Protein AF-A0AAI9UW43-F1 (afdb_monomer_lite)

Radius of gyration: 30.85 Å; chains: 1; bounding box: 87×45×82 Å

pLDDT: mean 78.44, std 14.26, range [33.34, 96.06]

Structure (mmCIF, N/CA/C/O backbone):
data_AF-A0AAI9UW43-F1
#
_entry.id   AF-A0AAI9UW43-F1
#
loop_
_atom_site.group_PDB
_atom_site.id
_atom_site.type_symbol
_atom_site.label_atom_id
_atom_site.label_alt_id
_atom_site.label_comp_id
_atom_site.label_asym_id
_atom_site.label_entity_id
_atom_site.label_seq_id
_atom_site.pdbx_PDB_ins_code
_atom_site.Cartn_x
_atom_site.Cartn_y
_atom_site.Cartn_z
_atom_site.occupancy
_atom_site.B_iso_or_equiv
_atom_site.auth_seq_id
_atom_site.auth_comp_id
_atom_site.auth_asym_id
_atom_site.auth_atom_id
_atom_site.pdbx_PDB_model_num
ATOM 1 N N . MET A 1 1 ? -8.440 -14.636 4.655 1.00 55.66 1 MET A N 1
ATOM 2 C CA . MET A 1 1 ? -8.224 -13.221 4.999 1.00 55.66 1 MET A CA 1
ATOM 3 C C . MET A 1 1 ? -6.778 -12.901 4.669 1.00 55.66 1 MET A C 1
ATOM 5 O O . MET A 1 1 ? -5.916 -13.705 5.009 1.00 55.66 1 MET A O 1
ATOM 9 N N . ASP A 1 2 ? -6.525 -11.827 3.925 1.00 70.50 2 ASP A N 1
ATOM 10 C CA . ASP A 1 2 ? -5.161 -11.326 3.742 1.00 70.50 2 ASP A CA 1
ATOM 11 C C . ASP A 1 2 ? -4.632 -10.781 5.090 1.00 70.50 2 ASP A C 1
ATOM 13 O O . ASP A 1 2 ? -5.426 -10.238 5.865 1.00 70.50 2 ASP A O 1
ATOM 17 N N . PRO A 1 3 ? -3.337 -10.924 5.425 1.00 77.69 3 PRO A N 1
ATOM 18 C CA . PRO A 1 3 ? -2.814 -10.497 6.725 1.00 77.69 3 PRO A CA 1
ATOM 19 C C . PRO A 1 3 ? -3.004 -9.003 7.009 1.00 77.69 3 PRO A C 1
ATOM 21 O O . PRO A 1 3 ? -3.203 -8.623 8.162 1.00 77.69 3 PRO A O 1
ATOM 24 N N . PHE A 1 4 ? -3.003 -8.147 5.981 1.00 82.81 4 PHE A N 1
ATOM 25 C CA . PHE A 1 4 ? -3.293 -6.724 6.150 1.00 82.81 4 PHE A CA 1
ATOM 26 C C . PHE A 1 4 ? -4.784 -6.474 6.406 1.00 82.81 4 PHE A C 1
ATOM 28 O O . PHE A 1 4 ? -5.122 -5.597 7.197 1.00 82.81 4 PHE A O 1
ATOM 35 N N . THR A 1 5 ? -5.686 -7.290 5.851 1.00 82.00 5 THR A N 1
ATOM 36 C CA . THR A 1 5 ? -7.115 -7.250 6.216 1.00 82.00 5 THR A CA 1
ATOM 37 C C . THR A 1 5 ? -7.326 -7.584 7.695 1.00 82.00 5 THR A C 1
ATOM 39 O O . THR A 1 5 ? -8.114 -6.917 8.358 1.00 82.00 5 THR A O 1
ATOM 42 N N . ALA A 1 6 ? -6.579 -8.547 8.250 1.00 82.69 6 ALA A N 1
ATOM 43 C CA . ALA A 1 6 ? -6.642 -8.856 9.682 1.00 82.69 6 ALA A CA 1
ATOM 44 C C . ALA A 1 6 ? -6.193 -7.666 10.551 1.00 82.69 6 ALA A C 1
ATOM 46 O O . ALA A 1 6 ? -6.807 -7.376 11.575 1.00 82.69 6 ALA A O 1
ATOM 47 N N . LEU A 1 7 ? -5.164 -6.924 10.127 1.0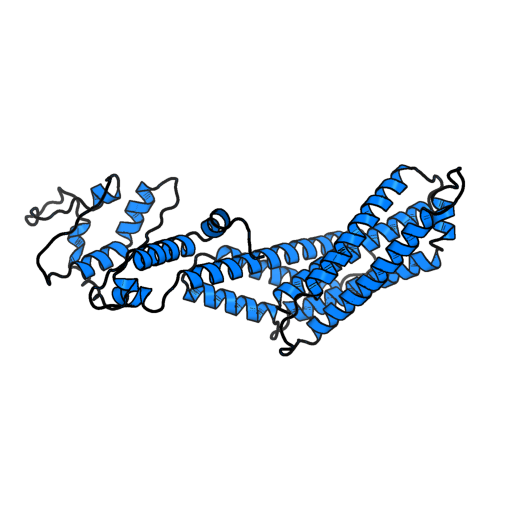0 86.38 7 LEU A N 1
ATOM 48 C CA . LEU A 1 7 ? -4.751 -5.690 10.805 1.00 86.38 7 LEU A CA 1
ATOM 49 C C . LEU A 1 7 ? -5.805 -4.577 10.696 1.00 86.38 7 LEU A C 1
ATOM 51 O O . LEU A 1 7 ? -5.991 -3.827 11.654 1.00 86.38 7 LEU A O 1
ATOM 55 N N . GLY A 1 8 ? -6.521 -4.499 9.571 1.00 87.19 8 GLY A N 1
ATOM 56 C CA . GLY A 1 8 ? -7.655 -3.587 9.390 1.00 87.19 8 GLY A CA 1
ATOM 57 C C . GLY A 1 8 ? -8.811 -3.919 10.331 1.00 87.19 8 GLY A C 1
ATOM 58 O O . GLY A 1 8 ? -9.318 -3.038 11.021 1.00 87.19 8 GLY A O 1
ATOM 59 N N . LEU A 1 9 ? -9.149 -5.206 10.457 1.00 86.88 9 LEU A N 1
ATOM 60 C CA . LEU A 1 9 ? -10.129 -5.683 11.433 1.00 86.88 9 LEU A CA 1
ATOM 61 C C . LEU A 1 9 ? -9.703 -5.346 12.869 1.00 86.88 9 LEU A C 1
ATOM 63 O O . LEU A 1 9 ? -10.518 -4.890 13.667 1.00 86.88 9 LEU A O 1
ATOM 67 N N . ALA A 1 10 ? -8.420 -5.519 13.203 1.00 88.38 10 ALA A N 1
ATOM 68 C CA . ALA A 1 10 ? -7.903 -5.130 14.511 1.00 88.38 10 ALA A CA 1
ATOM 69 C C . ALA A 1 10 ? -8.051 -3.621 14.765 1.00 88.38 10 ALA A C 1
ATOM 71 O O . ALA A 1 10 ? -8.436 -3.241 15.869 1.00 88.38 10 ALA A O 1
ATOM 72 N N . ALA A 1 11 ? -7.799 -2.767 13.765 1.00 88.81 11 ALA A N 1
ATOM 73 C CA . ALA A 1 11 ? -8.023 -1.325 13.878 1.00 88.81 11 ALA A CA 1
ATOM 74 C C . ALA A 1 11 ? -9.505 -1.003 14.151 1.00 88.81 11 ALA A C 1
ATOM 76 O O . ALA A 1 11 ? -9.799 -0.275 15.099 1.00 88.81 11 ALA A O 1
ATOM 77 N N . ALA A 1 12 ? -10.434 -1.624 13.419 1.00 87.25 12 ALA A N 1
ATOM 78 C CA . ALA A 1 12 ? -11.871 -1.447 13.639 1.00 87.25 12 ALA A CA 1
ATOM 79 C C . ALA A 1 12 ? -12.307 -1.884 15.054 1.00 87.25 12 ALA A C 1
ATOM 81 O O . ALA A 1 12 ? -13.045 -1.170 15.737 1.00 87.25 12 ALA A O 1
ATOM 82 N N . ILE A 1 13 ? -11.787 -3.017 15.550 1.00 87.75 13 ILE A N 1
ATOM 83 C CA . ILE A 1 13 ? -12.026 -3.474 16.929 1.00 87.75 13 ILE A CA 1
ATOM 84 C C . ILE A 1 13 ? -11.469 -2.469 17.944 1.00 87.75 13 ILE A C 1
ATOM 86 O O . ILE A 1 13 ? -12.147 -2.171 18.929 1.00 87.75 13 ILE A O 1
ATOM 90 N N . ILE A 1 14 ? -10.256 -1.938 17.727 1.00 86.75 14 ILE A N 1
ATOM 91 C CA . ILE A 1 14 ? -9.676 -0.919 18.612 1.00 86.75 14 ILE A CA 1
ATOM 92 C C . ILE A 1 14 ? -10.620 0.275 18.718 1.00 86.75 14 ILE A C 1
ATOM 94 O O . ILE A 1 14 ? -10.965 0.685 19.828 1.00 86.75 14 ILE A O 1
ATOM 98 N N . GLN A 1 15 ? -11.044 0.798 17.572 1.00 86.00 15 GLN A N 1
ATOM 99 C CA . GLN A 1 15 ? -11.920 1.953 17.507 1.00 86.00 15 GLN A CA 1
ATOM 100 C C . GLN A 1 15 ? -13.223 1.672 18.266 1.00 86.00 15 GLN A C 1
ATOM 102 O O . GLN A 1 15 ? -13.592 2.436 19.157 1.00 86.00 15 GLN A O 1
ATOM 107 N N . PHE A 1 16 ? -13.861 0.521 18.030 1.00 86.88 16 PHE A N 1
ATOM 108 C CA . PHE A 1 16 ? -15.042 0.104 18.789 1.00 86.88 16 PHE A CA 1
ATOM 109 C C . PHE A 1 16 ? -14.806 0.082 20.306 1.00 86.88 16 PHE A C 1
ATOM 111 O O . PHE A 1 16 ? -15.628 0.609 21.057 1.00 86.88 16 PHE A O 1
ATOM 118 N N . VAL A 1 17 ? -13.699 -0.501 20.775 1.00 85.75 17 VAL A N 1
ATOM 119 C CA . VAL A 1 17 ? -13.399 -0.587 22.213 1.00 85.75 17 VAL A CA 1
ATOM 120 C C . VAL A 1 17 ? -13.186 0.802 22.824 1.00 85.75 17 VAL A C 1
ATOM 122 O O . VAL A 1 17 ? -13.693 1.053 23.917 1.00 85.75 17 VAL A O 1
ATOM 125 N N . GLU A 1 18 ? -12.501 1.721 22.134 1.00 81.38 18 GLU A N 1
ATOM 126 C CA . GLU A 1 18 ? -12.310 3.106 22.599 1.00 81.38 18 GLU A CA 1
ATOM 127 C C . GLU A 1 18 ? -13.642 3.864 22.698 1.00 81.38 18 GLU A C 1
ATOM 129 O O . GLU A 1 18 ? -13.957 4.443 23.744 1.00 81.38 18 GLU A O 1
ATOM 134 N N . PHE A 1 19 ? -14.465 3.813 21.646 1.00 80.00 19 PHE A N 1
ATOM 135 C CA . PHE A 1 19 ? -15.775 4.470 21.630 1.00 80.00 19 PHE A CA 1
ATOM 136 C C . PHE A 1 19 ? -16.742 3.854 22.646 1.00 80.00 19 PHE A C 1
ATOM 138 O O . PHE A 1 19 ? -17.417 4.582 23.377 1.00 80.00 19 PHE A O 1
ATOM 145 N N . GLY A 1 20 ? -16.776 2.524 22.748 1.00 82.00 20 GLY A N 1
ATOM 146 C CA . GLY A 1 20 ? -17.574 1.806 23.737 1.00 82.00 20 GLY A CA 1
ATOM 147 C C . GLY A 1 20 ? -17.167 2.162 25.167 1.00 82.00 20 GLY A C 1
ATOM 148 O O . GLY A 1 20 ? -18.029 2.431 26.003 1.00 82.00 20 GLY A O 1
ATOM 149 N N . ALA A 1 21 ? -15.863 2.241 25.451 1.00 82.19 21 ALA A N 1
ATOM 150 C CA . ALA A 1 21 ? -15.367 2.614 26.774 1.00 82.19 21 ALA A CA 1
ATOM 151 C C . ALA A 1 21 ? -15.736 4.061 27.125 1.00 82.19 21 ALA A C 1
ATOM 153 O O . ALA A 1 21 ? -16.206 4.319 28.234 1.00 82.19 21 ALA A O 1
ATOM 154 N N . LYS A 1 22 ? -15.605 4.986 26.164 1.00 80.50 22 LYS A N 1
ATOM 155 C CA . LYS A 1 22 ? -16.027 6.387 26.311 1.00 80.50 22 LYS A CA 1
ATOM 156 C C . LYS A 1 22 ? -17.533 6.517 26.545 1.00 80.50 22 LYS A C 1
ATOM 158 O O . LYS A 1 22 ? -17.968 7.335 27.356 1.00 80.50 22 LYS A O 1
ATOM 163 N N . LEU A 1 23 ? -18.345 5.706 25.866 1.00 79.31 23 LEU A N 1
ATOM 164 C CA . LEU A 1 23 ? -19.790 5.676 26.077 1.00 79.31 23 LEU A CA 1
ATOM 165 C C . LEU A 1 23 ? -20.136 5.232 27.503 1.00 79.31 23 LEU A C 1
ATOM 167 O O . LEU A 1 23 ? -20.953 5.862 28.183 1.00 79.31 23 LEU A O 1
ATOM 171 N N . VAL A 1 24 ? -19.500 4.146 27.950 1.00 79.69 24 VAL A N 1
ATOM 172 C CA . VAL A 1 24 ? -19.705 3.568 29.280 1.00 79.69 24 VAL A CA 1
ATOM 173 C C . VAL A 1 24 ? -19.256 4.529 30.377 1.00 79.69 24 VAL A C 1
ATOM 175 O O . VAL A 1 24 ? -20.005 4.740 31.335 1.00 79.69 24 VAL A O 1
ATOM 178 N N . SER A 1 25 ? -18.106 5.189 30.213 1.00 78.69 25 SER A N 1
ATOM 179 C CA . SER A 1 25 ? -17.623 6.195 31.164 1.00 78.69 25 SER A CA 1
ATOM 180 C C . SER A 1 25 ? -18.549 7.411 31.228 1.00 78.69 25 SER A C 1
ATOM 182 O O . SER A 1 25 ? -18.937 7.819 32.319 1.00 78.69 25 SER A O 1
ATOM 184 N N . THR A 1 26 ? -18.994 7.924 30.076 1.00 74.56 26 THR A N 1
ATOM 185 C CA . THR A 1 26 ? -19.923 9.066 29.999 1.00 74.56 26 THR A CA 1
ATOM 186 C C . THR A 1 26 ? -21.245 8.732 30.692 1.00 74.56 26 THR A C 1
ATOM 188 O O . THR A 1 26 ? -21.751 9.498 31.510 1.00 74.56 26 THR A O 1
ATOM 191 N N . SER A 1 27 ? -21.781 7.535 30.454 1.00 73.50 27 SER A N 1
ATOM 192 C CA . SER A 1 27 ? -23.010 7.074 31.108 1.00 73.50 27 SER A CA 1
ATOM 193 C C . SER A 1 27 ? -22.842 6.897 32.621 1.00 73.50 27 SER A C 1
ATOM 195 O O . SER A 1 27 ? -23.757 7.208 33.389 1.00 73.50 27 SER A O 1
ATOM 197 N N . ARG A 1 28 ? -21.663 6.456 33.078 1.00 75.12 28 ARG A N 1
ATOM 198 C CA . ARG A 1 28 ? -21.323 6.369 34.504 1.00 75.12 28 ARG A CA 1
ATOM 199 C C . ARG A 1 28 ? -21.226 7.751 35.156 1.00 75.12 28 ARG A C 1
ATOM 201 O O . ARG A 1 28 ? -21.739 7.931 36.260 1.00 75.12 28 ARG A O 1
ATOM 208 N N . GLU A 1 29 ? -20.619 8.725 34.488 1.00 73.25 29 GLU A N 1
ATOM 209 C CA . GLU A 1 29 ? -20.543 10.110 34.966 1.00 73.25 29 GLU A CA 1
ATOM 210 C C . GLU A 1 29 ? -21.937 10.720 35.127 1.00 73.25 29 GLU A C 1
ATOM 212 O O . GLU A 1 29 ? -22.248 11.271 36.184 1.00 73.25 29 GLU A O 1
ATOM 217 N N . ILE A 1 30 ? -22.823 10.525 34.148 1.00 70.50 30 ILE A N 1
ATOM 218 C CA . ILE A 1 30 ? -24.211 11.003 34.214 1.00 70.50 30 ILE A CA 1
ATOM 219 C C . ILE A 1 30 ? -24.997 10.298 35.335 1.00 70.50 30 ILE A C 1
ATOM 221 O O . ILE A 1 30 ? -25.817 10.912 36.024 1.00 70.50 30 ILE A O 1
ATOM 225 N N . TYR A 1 31 ? -24.734 9.009 35.574 1.00 65.12 31 TYR A N 1
ATOM 226 C CA . TYR A 1 31 ? -25.338 8.263 36.681 1.00 65.12 31 TYR A CA 1
ATOM 227 C C . TYR A 1 31 ? -24.964 8.846 38.059 1.00 65.12 31 TYR A C 1
ATOM 229 O O . TYR A 1 31 ? -25.788 8.837 38.987 1.00 65.12 31 TYR A O 1
ATOM 237 N N . VAL A 1 32 ? -23.729 9.341 38.206 1.00 67.81 32 VAL A N 1
ATOM 238 C CA . VAL A 1 32 ? -23.191 9.902 39.457 1.00 67.81 32 VAL A CA 1
ATOM 239 C C . VAL A 1 32 ? -23.534 11.393 39.612 1.00 67.81 32 VAL A C 1
ATOM 241 O O . VAL A 1 32 ? -23.921 11.805 40.708 1.00 67.81 32 VAL A O 1
ATOM 244 N N . SER A 1 33 ? -23.479 12.179 38.534 1.00 63.34 33 SER A N 1
ATOM 245 C CA . SER A 1 33 ? -23.694 13.635 38.521 1.00 63.34 33 SER A CA 1
ATOM 246 C C . SER A 1 33 ? -25.091 14.048 39.003 1.00 63.34 33 SER A C 1
ATOM 248 O O . SER A 1 33 ? -26.078 13.337 38.807 1.00 63.34 33 SER A O 1
ATOM 250 N N . SER A 1 34 ? -25.201 15.186 39.693 1.00 51.91 34 SER A N 1
ATOM 251 C CA . SER A 1 34 ? -26.450 15.707 40.273 1.00 51.91 34 SER A CA 1
ATOM 252 C C . SER A 1 34 ? -27.359 16.429 39.271 1.00 51.91 34 SER A C 1
ATOM 254 O O . SER A 1 34 ? -28.566 16.453 39.493 1.00 51.91 34 SER A O 1
ATOM 256 N N . ASP A 1 35 ? -26.811 16.942 38.168 1.00 55.53 35 ASP A N 1
ATOM 257 C CA . ASP A 1 35 ? -27.543 17.677 37.130 1.00 55.53 35 ASP A CA 1
ATOM 258 C C . ASP A 1 35 ? -27.613 16.836 35.850 1.00 55.53 35 ASP A C 1
ATOM 260 O O . ASP A 1 35 ? -26.585 16.545 35.252 1.00 55.53 35 ASP A O 1
ATOM 264 N N . GLY A 1 36 ? -28.816 16.463 35.403 1.00 54.50 36 GLY A N 1
ATOM 265 C CA . GLY A 1 36 ? -29.004 15.898 34.064 1.00 54.50 36 GLY A CA 1
ATOM 266 C C . GLY A 1 36 ? -29.036 17.027 33.040 1.00 54.50 36 GLY A C 1
ATOM 267 O O . GLY A 1 36 ? -30.051 17.722 32.952 1.00 54.50 36 GLY A O 1
ATOM 268 N N . ARG A 1 37 ? -27.943 17.251 32.297 1.00 53.47 37 ARG A N 1
ATOM 269 C CA . ARG A 1 37 ? -27.850 18.363 31.337 1.00 53.47 37 ARG A CA 1
ATOM 270 C C . ARG A 1 37 ? -28.033 17.886 29.900 1.00 53.47 37 ARG A C 1
ATOM 272 O O . ARG A 1 37 ? -27.560 16.842 29.478 1.00 53.47 37 ARG A O 1
ATOM 279 N N . THR A 1 38 ? -28.680 18.728 29.102 1.00 51.06 38 THR A N 1
ATOM 280 C CA . THR A 1 38 ? -28.998 18.519 27.679 1.00 51.06 38 THR A CA 1
ATOM 281 C C . THR A 1 38 ? -27.784 18.358 26.754 1.00 51.06 38 THR A C 1
ATOM 283 O O . THR A 1 38 ? -27.934 17.786 25.680 1.00 51.06 38 THR A O 1
ATOM 286 N N . LYS A 1 39 ? -26.580 18.805 27.146 1.00 55.56 39 LYS A N 1
ATOM 287 C CA . LYS A 1 39 ? -25.349 18.610 26.348 1.00 55.56 39 LYS A CA 1
ATOM 288 C C . LYS A 1 39 ? -24.891 17.148 26.303 1.00 55.56 39 LYS A C 1
ATOM 290 O O . LYS A 1 39 ? -24.351 16.720 25.291 1.00 55.56 39 LYS A O 1
ATOM 295 N N . GLU A 1 40 ? -25.157 16.389 27.363 1.00 57.97 40 GLU A N 1
ATOM 296 C CA . GLU A 1 40 ? -24.783 14.973 27.481 1.00 57.97 40 GLU A CA 1
ATOM 297 C C . GLU A 1 40 ? -25.627 14.077 26.553 1.00 57.97 40 GLU A C 1
ATOM 299 O O . GLU A 1 40 ? -25.159 13.042 26.084 1.00 57.97 40 GLU A O 1
ATOM 304 N N . HIS A 1 41 ? -26.852 14.502 26.219 1.00 59.72 41 HIS A N 1
ATOM 305 C CA . HIS A 1 41 ? -27.701 13.816 25.238 1.00 59.72 41 HIS A CA 1
ATOM 306 C C . HIS A 1 41 ? -27.114 13.866 23.820 1.00 59.72 41 HIS A C 1
ATOM 308 O O . HIS A 1 41 ? -27.069 12.837 23.155 1.00 59.72 41 HIS A O 1
ATOM 314 N N . HIS A 1 42 ? -26.615 15.027 23.381 1.00 59.91 42 HIS A N 1
ATOM 315 C CA . HIS A 1 42 ? -26.025 15.178 22.044 1.00 59.91 42 HIS A CA 1
ATOM 316 C C . HIS A 1 42 ? -24.772 14.311 21.879 1.00 59.91 42 HIS A C 1
ATOM 318 O O . HIS A 1 42 ? -24.591 13.660 20.857 1.00 59.91 42 HIS A O 1
ATOM 324 N N . THR A 1 43 ? -23.938 14.240 22.920 1.00 64.44 43 THR A N 1
ATOM 325 C CA . THR A 1 43 ? -22.745 13.386 22.910 1.00 64.44 43 THR A CA 1
ATOM 326 C C . THR A 1 43 ? -23.088 11.895 22.875 1.00 64.44 43 THR A C 1
ATOM 328 O O . THR A 1 43 ? -22.363 11.122 22.260 1.00 64.44 43 THR A O 1
ATOM 331 N N . LEU A 1 44 ? -24.191 11.468 23.505 1.00 65.62 44 LEU A N 1
ATOM 332 C CA . LEU A 1 44 ? -24.653 10.075 23.433 1.00 65.62 44 LEU A CA 1
ATOM 333 C C . LEU A 1 44 ? -25.215 9.728 22.045 1.00 65.62 44 LEU A C 1
ATOM 335 O O . LEU A 1 44 ? -24.988 8.614 21.572 1.00 65.62 44 LEU A O 1
ATOM 339 N N . ASP A 1 45 ? -25.896 10.670 21.384 1.00 65.56 45 ASP A N 1
ATOM 340 C CA . ASP A 1 45 ? -26.386 10.511 20.007 1.00 65.56 45 ASP A CA 1
ATOM 341 C C . ASP A 1 45 ? -25.239 10.365 18.999 1.00 65.56 45 ASP A C 1
ATOM 343 O O . ASP A 1 45 ? -25.258 9.441 18.183 1.00 65.56 45 ASP A O 1
ATOM 347 N N . GLU A 1 46 ? -24.220 11.226 19.090 1.00 71.06 46 GLU A N 1
ATOM 348 C CA . GLU A 1 46 ? -23.011 11.150 18.258 1.00 71.06 46 GLU A CA 1
ATOM 349 C C . GLU A 1 46 ? -22.322 9.788 18.419 1.00 71.06 46 GLU A C 1
ATOM 351 O O . GLU A 1 46 ? -22.171 9.050 17.445 1.00 71.06 46 GLU A O 1
ATOM 356 N N . ILE A 1 47 ? -22.028 9.384 19.663 1.00 68.25 47 ILE A N 1
ATOM 357 C CA . ILE A 1 47 ? -21.360 8.103 19.940 1.00 68.25 47 ILE A CA 1
ATOM 358 C C . ILE A 1 47 ? -22.232 6.910 19.501 1.00 68.25 47 ILE A C 1
ATOM 360 O O . ILE A 1 47 ? -21.711 5.891 19.048 1.00 68.25 47 ILE A O 1
ATOM 364 N N . SER A 1 48 ? -23.564 7.010 19.599 1.00 67.75 48 SER A N 1
ATOM 365 C CA . SER A 1 48 ? -24.470 5.962 19.114 1.00 67.75 48 SER A CA 1
ATOM 366 C C . SER A 1 48 ? -24.447 5.807 17.597 1.00 67.75 48 SER A C 1
ATOM 368 O O . SER A 1 48 ? -24.683 4.694 17.114 1.00 67.75 48 SER A O 1
ATOM 370 N N . SER A 1 49 ? -24.285 6.906 16.860 1.00 74.75 49 SER A N 1
ATOM 371 C CA . SER A 1 49 ? -24.180 6.880 15.404 1.00 74.75 49 SER A CA 1
ATOM 372 C C . SER A 1 49 ? -22.842 6.279 14.991 1.00 74.75 49 SER A C 1
ATOM 374 O O . SER A 1 49 ? -22.821 5.368 14.165 1.00 74.75 49 SER A O 1
ATOM 376 N N . ASP A 1 50 ? -21.756 6.698 15.643 1.00 76.00 50 ASP A N 1
ATOM 377 C CA . ASP A 1 50 ? -20.410 6.161 15.426 1.00 76.00 50 ASP A CA 1
ATOM 378 C C . ASP A 1 50 ? -20.369 4.646 15.676 1.00 76.00 50 ASP A C 1
ATOM 380 O O . ASP A 1 50 ? -19.848 3.887 14.867 1.00 76.00 50 ASP A O 1
ATOM 384 N N . LEU A 1 51 ? -21.027 4.165 16.736 1.00 71.44 51 LEU A N 1
ATOM 385 C CA . LEU A 1 51 ? -21.143 2.732 17.030 1.00 71.44 51 LEU A CA 1
ATOM 386 C C . LEU A 1 51 ? -21.865 1.911 15.953 1.00 71.44 51 LEU A C 1
ATOM 388 O O . LEU A 1 51 ? -21.676 0.697 15.923 1.00 71.44 51 LEU A O 1
ATOM 392 N N . ARG A 1 52 ? -22.726 2.508 15.117 1.00 74.44 52 ARG A N 1
ATOM 393 C CA . ARG A 1 52 ? -23.326 1.792 13.974 1.00 74.44 52 ARG A CA 1
ATOM 394 C C . ARG A 1 52 ? -22.334 1.674 12.834 1.00 74.44 52 ARG A C 1
ATOM 396 O O . ARG A 1 52 ? -22.117 0.566 12.367 1.00 74.44 52 ARG A O 1
ATOM 403 N N . PHE A 1 53 ? -21.686 2.781 12.479 1.00 78.44 53 PHE A N 1
ATOM 404 C CA . PHE A 1 53 ? -20.656 2.781 11.443 1.00 78.44 53 PHE A CA 1
ATOM 405 C C . PHE A 1 53 ? -19.520 1.806 11.769 1.00 78.44 53 PHE A C 1
ATOM 407 O O . PHE A 1 53 ? -19.065 1.092 10.891 1.00 78.44 53 PHE A O 1
ATOM 414 N N . LEU A 1 54 ? -19.127 1.687 13.041 1.00 74.38 54 LEU A N 1
ATOM 415 C CA . LEU A 1 54 ? -18.089 0.739 13.460 1.00 74.38 54 LEU A CA 1
ATOM 416 C C . LEU A 1 54 ? -18.515 -0.726 13.375 1.00 74.38 54 LEU A C 1
ATOM 418 O O . LEU A 1 54 ? -17.671 -1.591 13.167 1.00 74.38 54 LEU A O 1
ATOM 422 N N . VAL A 1 55 ? -19.804 -1.020 13.554 1.00 73.38 55 VAL A N 1
ATOM 423 C CA . VAL A 1 55 ? -20.328 -2.372 13.321 1.00 73.38 55 VAL A CA 1
ATOM 424 C C . VAL A 1 55 ? -20.285 -2.691 11.834 1.00 73.38 55 VAL A C 1
ATOM 426 O O . VAL A 1 55 ? -19.799 -3.758 11.477 1.00 73.38 55 VAL A O 1
ATOM 429 N N . ASP A 1 56 ? -20.703 -1.746 10.992 1.00 77.50 56 ASP A N 1
ATOM 430 C CA . ASP A 1 56 ? -20.644 -1.902 9.540 1.00 77.50 56 ASP A CA 1
ATOM 431 C C . ASP A 1 56 ? -19.186 -2.051 9.059 1.00 77.50 56 ASP A C 1
ATOM 433 O O . ASP A 1 56 ? -18.902 -2.898 8.220 1.00 77.50 56 ASP A O 1
ATOM 437 N N . ASP A 1 57 ? -18.234 -1.303 9.627 1.00 73.25 57 ASP A N 1
ATOM 438 C CA . ASP A 1 57 ? -16.800 -1.437 9.328 1.00 73.25 57 ASP A CA 1
ATOM 439 C C . ASP A 1 57 ? -16.233 -2.795 9.768 1.00 73.25 57 ASP A C 1
ATOM 441 O O . ASP A 1 57 ? -15.439 -3.397 9.042 1.00 73.25 57 ASP A O 1
ATOM 445 N N . ILE A 1 58 ? -16.646 -3.304 10.936 1.00 72.56 58 ILE A N 1
ATOM 446 C CA . ILE A 1 58 ? -16.277 -4.648 11.402 1.00 72.56 58 ILE A CA 1
ATOM 447 C C . ILE A 1 58 ? -16.845 -5.717 10.459 1.00 72.56 58 ILE A C 1
ATOM 449 O O . ILE A 1 58 ? -16.117 -6.645 10.104 1.00 72.56 58 ILE A O 1
ATOM 453 N N . ASP A 1 59 ? -18.105 -5.583 10.040 1.00 73.69 59 ASP A N 1
ATOM 454 C CA . ASP A 1 59 ? -18.772 -6.525 9.138 1.00 73.69 59 ASP A CA 1
ATOM 455 C C . ASP A 1 59 ? -18.123 -6.491 7.740 1.00 73.69 59 ASP A C 1
ATOM 457 O O . ASP A 1 59 ? -17.717 -7.530 7.223 1.00 73.69 59 ASP A O 1
ATOM 461 N N . ASN A 1 60 ? -17.864 -5.304 7.184 1.00 73.50 60 ASN A N 1
ATOM 462 C CA . ASN A 1 60 ? -17.155 -5.138 5.910 1.00 73.50 60 ASN A CA 1
ATOM 463 C C . ASN A 1 60 ? -15.730 -5.719 5.951 1.00 73.50 60 ASN A C 1
ATOM 465 O O . ASN A 1 60 ? -15.273 -6.334 4.986 1.00 73.50 60 ASN A O 1
ATOM 469 N N . ALA A 1 61 ? -15.009 -5.543 7.063 1.00 66.12 61 ALA A N 1
ATOM 470 C CA . ALA A 1 61 ? -13.678 -6.121 7.245 1.00 66.12 61 ALA A CA 1
ATOM 471 C C . ALA A 1 61 ? -13.717 -7.651 7.435 1.00 66.12 61 ALA A C 1
ATOM 473 O O . ALA A 1 61 ? -12.746 -8.338 7.103 1.00 66.12 61 ALA A O 1
ATOM 474 N N . ALA A 1 62 ? -14.822 -8.188 7.959 1.00 63.72 62 ALA A N 1
ATOM 475 C CA . ALA A 1 62 ? -15.041 -9.616 8.168 1.00 63.72 62 ALA A CA 1
ATOM 476 C C . ALA A 1 62 ? -15.512 -10.353 6.898 1.00 63.72 62 ALA A C 1
ATOM 478 O O . ALA A 1 62 ? -15.112 -11.504 6.707 1.00 63.72 62 ALA A O 1
ATOM 479 N N . ASP A 1 63 ? -16.287 -9.690 6.033 1.00 63.19 63 ASP A N 1
ATOM 480 C CA . ASP A 1 63 ? -16.916 -10.244 4.820 1.00 63.19 63 ASP A CA 1
ATOM 481 C C . ASP A 1 63 ? -15.980 -10.339 3.600 1.00 63.19 63 ASP A C 1
ATOM 483 O O . ASP A 1 63 ? -16.340 -10.936 2.583 1.00 63.19 63 ASP A O 1
ATOM 487 N N . LEU A 1 64 ? -14.750 -9.813 3.683 1.00 55.22 64 LEU A N 1
ATOM 488 C CA . LEU A 1 64 ? -13.695 -10.008 2.677 1.00 55.22 64 LEU A CA 1
ATOM 489 C C . LEU A 1 64 ? -13.172 -11.463 2.708 1.00 55.22 64 LEU A C 1
ATOM 491 O O . LEU A 1 64 ? -12.037 -11.764 3.100 1.00 55.22 64 LEU A O 1
ATOM 495 N N . GLU A 1 65 ? -14.034 -12.398 2.307 1.00 48.72 65 GLU A N 1
ATOM 496 C CA . GLU A 1 65 ? -13.750 -13.820 2.183 1.00 48.72 65 GLU A CA 1
ATOM 497 C C . GLU A 1 65 ? -12.919 -14.123 0.928 1.00 48.72 65 GLU A C 1
ATOM 499 O O . GLU A 1 65 ? -13.337 -13.951 -0.214 1.00 48.72 65 GLU A O 1
ATOM 504 N N . GLY A 1 66 ? -11.728 -14.673 1.158 1.00 43.91 66 GLY A N 1
ATOM 505 C CA . GLY A 1 66 ? -11.034 -15.554 0.223 1.00 43.91 66 GLY A CA 1
ATOM 506 C C . GLY A 1 66 ? -10.872 -16.922 0.884 1.00 43.91 66 GLY A C 1
ATOM 507 O O . GLY A 1 66 ? -10.728 -16.978 2.110 1.00 43.91 66 GLY A O 1
ATOM 508 N N . GLU A 1 67 ? -10.916 -17.990 0.076 1.00 37.53 67 GLU A N 1
ATOM 509 C CA . GLU A 1 67 ? -10.919 -19.411 0.471 1.00 37.53 67 GLU A CA 1
ATOM 510 C C . GLU A 1 67 ? -10.098 -19.770 1.729 1.00 37.53 67 GLU A C 1
ATOM 512 O O . GLU A 1 67 ? -9.058 -19.154 1.990 1.00 37.53 67 GLU A O 1
ATOM 517 N N . PRO A 1 68 ? -10.496 -20.827 2.474 1.00 41.06 68 PRO A N 1
ATOM 518 C CA . PRO A 1 68 ? -9.857 -21.262 3.714 1.00 41.06 68 PRO A CA 1
ATOM 519 C C . PRO A 1 68 ? -8.460 -21.853 3.459 1.00 41.06 68 PRO A C 1
ATOM 521 O O . PRO A 1 68 ? -8.224 -23.054 3.556 1.00 41.06 68 PRO A O 1
ATOM 524 N N . ARG A 1 69 ? -7.487 -20.999 3.149 1.00 45.03 69 ARG A N 1
ATOM 525 C CA . ARG A 1 69 ? -6.065 -21.327 3.222 1.00 45.03 69 ARG A CA 1
ATOM 526 C C . ARG A 1 69 ? -5.619 -21.149 4.666 1.00 45.03 69 ARG A C 1
ATOM 528 O O . ARG A 1 69 ? -5.805 -20.064 5.203 1.00 45.03 69 ARG A O 1
ATOM 535 N N . GLN A 1 70 ? -5.076 -22.223 5.255 1.00 49.19 70 GLN A N 1
ATOM 536 C CA . GLN A 1 70 ? -4.334 -22.300 6.530 1.00 49.19 70 GLN A CA 1
ATOM 537 C C . GLN A 1 70 ? -4.395 -21.010 7.368 1.00 49.19 70 GLN A C 1
ATOM 539 O O . GLN A 1 70 ? -3.431 -20.245 7.401 1.00 49.19 70 GLN A O 1
ATOM 544 N N . ARG A 1 71 ? -5.547 -20.747 8.004 1.00 55.03 71 ARG A N 1
ATOM 545 C CA . ARG A 1 71 ? -5.672 -19.616 8.929 1.00 55.03 71 ARG A CA 1
ATOM 546 C C . ARG A 1 71 ? -4.767 -19.889 10.126 1.00 55.03 71 ARG A C 1
ATOM 548 O O . ARG A 1 71 ? -4.783 -20.993 10.665 1.00 55.03 71 ARG A O 1
ATOM 555 N N . ILE A 1 72 ? -3.988 -18.891 10.524 1.00 63.59 72 ILE A N 1
ATOM 556 C CA . ILE A 1 72 ? -3.251 -18.928 11.789 1.00 63.59 72 ILE A CA 1
ATOM 557 C C . ILE A 1 72 ? -4.284 -18.811 12.916 1.00 63.59 72 ILE A C 1
ATOM 559 O O . ILE A 1 72 ? -5.223 -18.020 12.807 1.00 63.59 72 ILE A O 1
ATOM 563 N N . ASP A 1 73 ? -4.116 -19.564 14.005 1.00 71.44 73 ASP A N 1
ATOM 564 C CA . ASP A 1 73 ? -5.062 -19.582 15.134 1.00 71.44 73 ASP A CA 1
ATOM 565 C C . ASP A 1 73 ? -5.387 -18.173 15.671 1.00 71.44 73 ASP A C 1
ATOM 567 O O . ASP A 1 73 ? -6.526 -17.893 16.048 1.00 71.44 73 ASP A O 1
ATOM 571 N N . ALA A 1 74 ? -4.414 -17.256 15.628 1.00 72.00 74 ALA A N 1
ATOM 572 C CA . ALA A 1 74 ? -4.568 -15.863 16.045 1.00 72.00 74 ALA A CA 1
ATOM 573 C C . ALA A 1 74 ? -5.511 -15.036 15.145 1.00 72.00 74 ALA A C 1
ATOM 575 O O . ALA A 1 74 ? -6.280 -14.225 15.654 1.00 72.00 74 ALA A O 1
ATOM 576 N N . GLU A 1 75 ? -5.513 -15.253 13.823 1.00 76.50 75 GLU A N 1
ATOM 577 C CA . GLU A 1 75 ? -6.428 -14.556 12.898 1.00 76.50 75 GLU A CA 1
ATOM 578 C C . GLU A 1 75 ? -7.878 -15.015 13.116 1.00 76.50 75 GLU A C 1
ATOM 580 O O . GLU A 1 75 ? -8.813 -14.214 13.100 1.00 76.50 75 GLU A O 1
ATOM 585 N N . VAL A 1 76 ? -8.072 -16.312 13.385 1.00 79.38 76 VAL A N 1
ATOM 586 C CA . VAL A 1 76 ? -9.387 -16.870 13.743 1.00 79.38 76 VAL A CA 1
ATOM 587 C C . VAL A 1 76 ? -9.872 -16.303 15.074 1.00 79.38 76 VAL A C 1
ATOM 589 O O . VAL A 1 76 ? -11.053 -15.990 15.221 1.00 79.38 76 VAL A O 1
ATOM 592 N N . ALA A 1 77 ? -8.978 -16.180 16.052 1.00 82.88 77 ALA A N 1
ATOM 593 C CA . ALA A 1 77 ? -9.316 -15.630 17.355 1.00 82.88 77 ALA A CA 1
ATOM 594 C C . ALA A 1 77 ? -9.677 -14.136 17.275 1.00 82.88 77 ALA A C 1
ATOM 596 O O . ALA A 1 77 ? -10.642 -13.715 17.910 1.00 82.88 77 ALA A O 1
ATOM 597 N N . LEU A 1 78 ? -8.995 -13.364 16.422 1.00 84.81 78 LEU A N 1
ATOM 598 C CA . LEU A 1 78 ? -9.342 -11.969 16.146 1.00 84.81 78 LEU A CA 1
ATOM 599 C C . LEU A 1 78 ? -10.744 -11.831 15.535 1.00 84.81 78 LEU A C 1
ATOM 601 O O . LEU A 1 78 ? -11.512 -10.963 15.939 1.00 84.81 78 LEU A O 1
ATOM 605 N N . TRP A 1 79 ? -11.110 -12.723 14.614 1.00 83.69 79 TRP A N 1
ATOM 606 C CA . TRP A 1 79 ? -12.455 -12.744 14.036 1.00 83.69 79 TRP A CA 1
ATOM 607 C C . TRP A 1 79 ? -13.531 -13.067 15.083 1.00 83.69 79 TRP A C 1
ATOM 609 O O . TRP A 1 79 ? -14.557 -12.397 15.159 1.00 83.69 79 TRP A O 1
ATOM 619 N N . LYS A 1 80 ? -13.275 -14.039 15.967 1.00 86.62 80 LYS A N 1
ATOM 620 C CA . LYS A 1 80 ? -14.179 -14.327 17.094 1.00 86.62 80 LYS A CA 1
ATOM 621 C C . LYS A 1 80 ? -14.323 -13.125 18.026 1.00 86.62 80 LYS A C 1
ATOM 623 O O . LYS A 1 80 ? -15.413 -12.873 18.535 1.00 86.62 80 LYS A O 1
ATOM 628 N N . LEU A 1 81 ? -13.242 -12.381 18.258 1.00 87.88 81 LEU A N 1
ATOM 629 C CA . LEU A 1 81 ? -13.292 -11.150 19.038 1.00 87.88 81 LEU A CA 1
ATOM 630 C C . LEU A 1 81 ? -14.141 -10.077 18.341 1.00 87.88 81 LEU A C 1
ATOM 632 O O . LEU A 1 81 ? -14.960 -9.444 19.002 1.00 87.88 81 LEU A O 1
ATOM 636 N N . ALA A 1 82 ? -14.021 -9.932 17.020 1.00 86.94 82 ALA A N 1
ATOM 637 C CA . ALA A 1 82 ? -14.875 -9.048 16.231 1.00 86.94 82 ALA A CA 1
ATOM 638 C C . ALA A 1 82 ? -16.367 -9.380 16.406 1.00 86.94 82 ALA A C 1
ATOM 640 O O . ALA A 1 82 ? -17.180 -8.488 16.645 1.00 86.94 82 ALA A O 1
ATOM 641 N N . GLU A 1 83 ? -16.727 -10.666 16.391 1.00 86.62 83 GLU A N 1
ATOM 642 C CA . GLU A 1 83 ? -18.105 -11.114 16.614 1.00 86.62 83 GLU A CA 1
ATOM 643 C C . GLU A 1 83 ? -18.611 -10.781 18.032 1.00 86.62 83 GLU A C 1
ATOM 645 O O . GLU A 1 83 ? -19.743 -10.311 18.200 1.00 86.62 83 GLU A O 1
ATOM 650 N N . LYS A 1 84 ? -17.762 -10.943 19.060 1.00 89.38 84 LYS A N 1
ATOM 651 C CA . LYS A 1 84 ? -18.075 -10.502 20.434 1.00 89.38 84 LYS A CA 1
ATOM 652 C C . LYS A 1 84 ? -18.291 -8.984 20.499 1.00 89.38 84 LYS A C 1
ATOM 654 O O . LYS A 1 84 ? -19.251 -8.526 21.129 1.00 89.38 84 LYS A O 1
ATOM 659 N N . CYS A 1 85 ? -17.432 -8.203 19.840 1.00 86.88 85 CYS A N 1
ATOM 660 C CA . CYS A 1 85 ? -17.554 -6.748 19.745 1.00 86.88 85 CYS A CA 1
ATOM 661 C C . CYS A 1 85 ? -18.868 -6.348 19.069 1.00 86.88 85 CYS A C 1
ATOM 663 O O . CYS A 1 85 ? -19.618 -5.557 19.636 1.00 86.88 85 CYS A O 1
ATOM 665 N N . ARG A 1 86 ? -19.219 -6.983 17.946 1.00 85.62 86 ARG A N 1
ATOM 666 C CA . ARG A 1 86 ? -20.486 -6.782 17.229 1.00 85.62 86 ARG A CA 1
ATOM 667 C C . ARG A 1 86 ? -21.703 -7.048 18.114 1.00 85.62 86 ARG A C 1
ATOM 669 O O . ARG A 1 86 ? -22.587 -6.201 18.228 1.00 85.62 86 ARG A O 1
ATOM 676 N N . SER A 1 87 ? -21.737 -8.191 18.804 1.00 88.56 87 SER A N 1
ATOM 677 C CA . SER A 1 87 ? -22.830 -8.516 19.733 1.00 88.56 87 SER A CA 1
ATOM 678 C C . SER A 1 87 ? -22.965 -7.472 20.847 1.00 88.56 87 SER A C 1
ATOM 680 O O . SER A 1 87 ? -24.077 -7.117 21.238 1.00 88.56 87 SER A O 1
ATOM 682 N N . THR A 1 88 ? -21.840 -6.974 21.357 1.00 87.00 88 THR A N 1
ATOM 683 C CA . THR A 1 88 ? -21.803 -5.957 22.416 1.00 87.00 88 THR A CA 1
ATOM 684 C C . THR A 1 88 ? -22.245 -4.589 21.905 1.00 87.00 88 THR A C 1
ATOM 686 O O . THR A 1 88 ? -22.979 -3.882 22.592 1.00 87.00 88 THR A O 1
ATOM 689 N N . ALA A 1 89 ? -21.858 -4.229 20.682 1.00 84.88 89 ALA A N 1
ATOM 690 C CA . ALA A 1 89 ? -22.283 -3.005 20.018 1.00 84.88 89 ALA A CA 1
ATOM 691 C C . ALA A 1 89 ? -23.805 -2.967 19.830 1.00 84.88 89 ALA A C 1
ATOM 693 O O . ALA A 1 89 ? -24.444 -1.972 20.168 1.00 84.88 89 ALA A O 1
ATOM 694 N N . LEU A 1 90 ? -24.403 -4.068 19.362 1.00 84.50 90 LEU A N 1
ATOM 695 C CA . LEU A 1 90 ? -25.857 -4.192 19.217 1.00 84.50 90 LEU A CA 1
ATOM 696 C C . LEU A 1 90 ? -26.577 -4.091 20.567 1.00 84.50 90 LEU A C 1
ATOM 698 O O . LEU A 1 90 ? -27.611 -3.427 20.673 1.00 84.50 90 LEU A O 1
ATOM 702 N N . GLU A 1 91 ? -26.013 -4.697 21.615 1.00 86.25 91 GLU A N 1
ATOM 703 C CA . GLU A 1 91 ? -26.532 -4.560 22.974 1.00 86.25 91 GLU A CA 1
ATOM 704 C C . GLU A 1 91 ? -26.490 -3.094 23.437 1.00 86.25 91 GLU A C 1
ATOM 706 O O . GLU A 1 91 ? -27.523 -2.561 23.845 1.00 86.25 91 GLU A O 1
ATOM 711 N N . LEU A 1 92 ? -25.348 -2.411 23.295 1.00 80.62 92 LEU A N 1
ATOM 712 C CA . LEU A 1 92 ? -25.191 -0.987 23.613 1.00 80.62 92 LEU A CA 1
ATOM 713 C C . LEU A 1 92 ? -26.194 -0.112 22.850 1.00 80.62 92 LEU A C 1
ATOM 715 O O . LEU A 1 92 ? -26.863 0.724 23.455 1.00 80.62 92 LEU A O 1
ATOM 719 N N . GLN A 1 93 ? -26.368 -0.344 21.548 1.00 79.06 93 GLN A N 1
ATOM 720 C CA . GLN A 1 93 ? -27.341 0.381 20.729 1.00 79.06 93 GLN A CA 1
ATOM 721 C C . GLN A 1 93 ? -28.785 0.145 21.190 1.00 79.06 93 GLN A C 1
ATOM 723 O O . GLN A 1 93 ? -29.584 1.082 21.218 1.00 79.06 93 GLN A O 1
ATOM 728 N N . SER A 1 94 ? -29.145 -1.091 21.553 1.00 80.62 94 SER A N 1
ATOM 729 C CA . SER A 1 94 ? -30.490 -1.410 22.050 1.00 80.62 94 SER A CA 1
ATOM 730 C C . SER A 1 94 ? -30.786 -0.704 23.375 1.00 80.62 94 SER A C 1
ATOM 732 O O . SER A 1 94 ? -31.870 -0.144 23.563 1.00 80.62 94 SER A O 1
ATOM 734 N N . LEU A 1 95 ? -29.791 -0.654 24.263 1.00 77.06 95 LEU A N 1
ATOM 735 C CA . LEU A 1 95 ? -29.905 0.024 25.542 1.00 77.06 95 LEU A CA 1
ATOM 736 C C . LEU A 1 95 ? -30.000 1.536 25.349 1.00 77.06 95 LEU A C 1
ATOM 738 O O . LEU A 1 95 ? -30.825 2.169 26.001 1.00 77.06 95 LEU A O 1
ATOM 742 N N . LEU A 1 96 ? -29.220 2.106 24.428 1.00 73.31 96 LEU A N 1
ATOM 743 C CA . LEU A 1 96 ? -29.325 3.516 24.065 1.00 73.31 96 LEU A CA 1
ATOM 744 C C . LEU A 1 96 ? -30.714 3.840 23.515 1.00 73.31 96 LEU A C 1
ATOM 746 O O . LEU A 1 96 ? -31.354 4.742 24.035 1.00 73.31 96 LEU A O 1
ATOM 750 N N . LYS A 1 97 ? -31.251 3.059 22.566 1.00 74.00 97 LYS A N 1
ATOM 751 C CA . LYS A 1 97 ? -32.619 3.252 22.037 1.00 74.00 97 LYS A CA 1
ATOM 752 C C . LYS A 1 97 ? -33.684 3.275 23.136 1.00 74.00 97 LYS A C 1
ATOM 754 O O . LYS A 1 97 ? -34.585 4.108 23.089 1.00 74.00 97 LYS A O 1
ATOM 759 N N . SER A 1 98 ? -33.563 2.409 24.144 1.00 68.56 98 SER A N 1
ATOM 760 C CA . SER A 1 98 ? -34.511 2.371 25.265 1.00 68.56 98 SER A CA 1
ATOM 761 C C . SER A 1 98 ? -34.544 3.665 26.097 1.00 68.56 98 SER A C 1
ATOM 763 O O . SER A 1 98 ? -35.568 3.958 26.711 1.00 68.56 98 SER A O 1
ATOM 765 N N . LEU A 1 99 ? -33.479 4.480 26.061 1.00 65.12 99 LEU A N 1
ATOM 766 C CA . LEU A 1 99 ? -33.425 5.794 26.715 1.00 65.12 99 LEU A CA 1
ATOM 767 C C . LEU A 1 99 ? -34.286 6.853 26.010 1.00 65.12 99 LEU A C 1
ATOM 769 O O . LEU A 1 99 ? -34.714 7.804 26.659 1.00 65.12 99 LEU A O 1
ATOM 773 N N . TYR A 1 100 ? -34.547 6.697 24.707 1.00 55.12 100 TYR A N 1
ATOM 774 C CA . TYR A 1 100 ? -35.300 7.666 23.896 1.00 55.12 100 TYR A CA 1
ATOM 775 C C . TYR A 1 100 ? -36.805 7.368 23.834 1.00 55.12 100 TYR A C 1
ATOM 777 O O . TYR A 1 100 ? -37.580 8.212 23.388 1.00 55.12 100 TYR A O 1
ATOM 785 N N . CYS A 1 101 ? -37.244 6.181 24.264 1.00 47.94 101 CYS A N 1
ATOM 786 C CA . CYS A 1 101 ? -38.626 5.718 24.097 1.00 47.94 101 CYS A CA 1
ATOM 787 C C . CYS A 1 101 ? -39.549 5.965 25.304 1.00 47.94 101 CYS A C 1
ATOM 789 O O . CYS A 1 101 ? -40.633 5.387 25.348 1.00 47.94 101 CYS A O 1
ATOM 791 N N . THR A 1 102 ? -39.186 6.807 26.277 1.00 49.69 102 THR A N 1
ATOM 792 C CA . THR A 1 102 ? -40.085 7.164 27.390 1.00 49.69 102 THR A CA 1
ATOM 793 C C . THR A 1 102 ? -41.251 8.029 26.882 1.00 49.69 102 THR A C 1
ATOM 795 O O . THR A 1 102 ? -41.044 9.189 26.513 1.00 49.69 102 THR A O 1
ATOM 798 N N . PRO A 1 103 ? -42.498 7.517 26.853 1.00 33.34 103 PRO A N 1
ATOM 799 C CA . PRO A 1 103 ? -43.628 8.251 26.310 1.00 33.34 103 PRO A CA 1
ATOM 800 C C . PRO A 1 103 ? -44.154 9.229 27.365 1.00 33.34 103 PRO A C 1
ATOM 802 O O . PRO A 1 103 ? -44.712 8.814 28.379 1.00 33.34 103 PRO A O 1
ATOM 805 N N . GLY A 1 104 ? -43.987 10.533 27.123 1.00 41.09 104 GLY A N 1
ATOM 806 C CA . GLY A 1 104 ? -44.659 11.582 27.898 1.00 41.09 104 GLY A CA 1
ATOM 807 C C . GLY A 1 104 ? -43.775 12.741 28.358 1.00 41.09 104 GLY A C 1
ATOM 808 O O . GLY A 1 104 ? -43.465 12.849 29.536 1.00 41.09 104 GLY A O 1
ATOM 809 N N . GLY A 1 105 ? -43.442 13.652 27.438 1.00 43.94 105 GLY A N 1
ATOM 810 C CA . GLY A 1 105 ? -43.572 15.115 27.590 1.00 43.94 105 GLY A CA 1
ATOM 811 C C . GLY A 1 105 ? -42.904 15.888 28.739 1.00 43.94 105 GLY A C 1
ATOM 812 O O . GLY A 1 105 ? -43.025 17.110 28.768 1.00 43.94 105 GLY A O 1
ATOM 813 N N . ARG A 1 106 ? -42.195 15.268 29.678 1.00 41.88 106 ARG A N 1
ATOM 814 C CA . ARG A 1 106 ? -41.353 15.970 30.653 1.00 41.88 106 ARG A CA 1
ATOM 815 C C . ARG A 1 106 ? -40.063 15.190 30.774 1.00 41.88 106 ARG A C 1
ATOM 817 O O . ARG A 1 106 ? -40.105 13.990 31.009 1.00 41.88 106 ARG A O 1
ATOM 824 N N . VAL A 1 107 ? -38.937 15.875 30.593 1.00 45.97 107 VAL A N 1
ATOM 825 C CA . VAL A 1 107 ? -37.591 15.335 30.797 1.00 45.97 107 VAL A CA 1
ATOM 826 C C . VAL A 1 107 ? -37.487 14.870 32.253 1.00 45.97 107 VAL A C 1
ATOM 828 O O . VAL A 1 107 ? -37.067 15.613 33.136 1.00 45.97 107 VAL A O 1
ATOM 831 N N . ALA A 1 108 ? -37.921 13.640 32.531 1.00 48.62 108 ALA A N 1
ATOM 832 C CA . ALA A 1 108 ? -37.412 12.886 33.656 1.00 48.62 108 ALA A CA 1
ATOM 833 C C . ALA A 1 108 ? -35.903 12.852 33.429 1.00 48.62 108 ALA A C 1
ATOM 835 O O . ALA A 1 108 ? -35.467 12.438 32.357 1.00 48.62 108 ALA A O 1
ATOM 836 N N . SER A 1 109 ? -35.143 13.422 34.368 1.00 60.84 109 SER A N 1
ATOM 837 C CA . SER A 1 109 ? -33.699 13.660 34.238 1.00 60.84 109 SER A CA 1
ATOM 838 C C . SER A 1 109 ? -33.013 12.513 33.486 1.00 60.84 109 SER A C 1
ATOM 840 O O . SER A 1 109 ? -33.273 11.359 33.813 1.00 60.84 109 SER A O 1
ATOM 842 N N . LEU A 1 110 ? -32.151 12.797 32.504 1.00 61.34 110 LEU A N 1
ATOM 843 C CA . LEU A 1 110 ? -31.345 11.803 31.765 1.00 61.34 110 LEU A CA 1
ATOM 844 C C . LEU A 1 110 ? -30.785 10.697 32.688 1.00 61.34 110 LEU A C 1
ATOM 846 O O . LEU A 1 110 ? -30.799 9.512 32.369 1.00 61.34 110 LEU A O 1
ATOM 850 N N . LYS A 1 111 ? -30.411 11.091 33.906 1.00 63.59 111 LYS A N 1
ATOM 851 C CA . LYS A 1 111 ? -30.034 10.237 35.035 1.00 63.59 111 LYS A CA 1
ATOM 852 C C . LYS A 1 111 ? -31.058 9.158 35.426 1.00 63.59 111 LYS A C 1
ATOM 854 O O . LYS A 1 111 ? -30.667 8.042 35.746 1.00 63.59 111 LYS A O 1
ATOM 859 N N . GLN A 1 112 ? -32.352 9.468 35.465 1.00 65.19 112 GLN A N 1
ATOM 860 C CA . GLN A 1 112 ? -33.442 8.526 35.747 1.00 65.19 112 GLN A CA 1
ATOM 861 C C . GLN A 1 112 ? -33.649 7.530 34.602 1.00 65.19 112 GLN A C 1
ATOM 863 O O . GLN A 1 112 ? -33.815 6.344 34.875 1.00 65.19 112 GLN A O 1
ATOM 868 N N . ALA A 1 113 ? -33.580 7.988 33.348 1.00 65.44 113 ALA A N 1
ATOM 869 C CA . ALA A 1 113 ? -33.646 7.113 32.177 1.00 65.44 113 ALA A CA 1
ATOM 870 C C . ALA A 1 113 ? -32.443 6.157 32.138 1.00 65.44 113 ALA A C 1
ATOM 872 O O . ALA A 1 113 ? -32.621 4.945 32.035 1.00 65.44 113 ALA A O 1
ATOM 873 N N . LEU A 1 114 ? -31.229 6.680 32.352 1.00 68.38 114 LEU A N 1
ATOM 874 C CA . LEU A 1 114 ? -30.018 5.869 32.490 1.00 68.38 114 LEU A CA 1
ATOM 875 C C . LEU A 1 114 ? -30.087 4.935 33.697 1.00 68.38 114 LEU A C 1
ATOM 877 O O . LEU A 1 114 ? -29.706 3.786 33.581 1.00 68.38 114 LEU A O 1
ATOM 881 N N . ARG A 1 115 ? -30.639 5.342 34.843 1.00 69.69 115 ARG A N 1
ATOM 882 C CA . ARG A 1 115 ? -30.844 4.420 35.977 1.00 69.69 115 ARG A CA 1
ATOM 883 C C . ARG A 1 115 ? -31.798 3.275 35.661 1.00 69.69 115 ARG A C 1
ATOM 885 O O . ARG A 1 115 ? -31.571 2.167 36.139 1.00 69.69 115 ARG A O 1
ATOM 892 N N . ALA A 1 116 ? -32.862 3.554 34.915 1.00 68.12 116 ALA A N 1
ATOM 893 C CA . ALA A 1 116 ? -33.863 2.562 34.551 1.00 68.12 116 ALA A CA 1
ATOM 894 C C . ALA A 1 116 ? -33.345 1.584 33.483 1.00 68.12 116 ALA A C 1
ATOM 896 O O . ALA A 1 116 ? -33.615 0.390 33.578 1.00 68.12 116 ALA A O 1
ATOM 897 N N . ALA A 1 117 ? -32.580 2.070 32.501 1.00 67.19 117 ALA A N 1
ATOM 898 C CA . ALA A 1 117 ? -32.074 1.263 31.389 1.00 67.19 117 ALA A CA 1
ATOM 899 C C . ALA A 1 117 ? -30.672 0.664 31.636 1.00 67.19 117 ALA A C 1
ATOM 901 O O . ALA A 1 117 ? -30.393 -0.467 31.244 1.00 67.19 117 ALA A O 1
ATOM 902 N N . TRP A 1 118 ? -29.782 1.415 32.288 1.00 75.12 118 TRP A N 1
ATOM 903 C CA . TRP A 1 118 ? -28.376 1.103 32.577 1.00 75.12 118 TRP A CA 1
ATOM 904 C C . TRP A 1 118 ? -28.160 1.027 34.098 1.00 75.12 118 TRP A C 1
ATOM 906 O O . TRP A 1 118 ? -27.552 1.895 34.727 1.00 75.12 118 TRP A O 1
ATOM 916 N N . GLY A 1 119 ? -28.682 -0.024 34.733 1.00 73.75 119 GLY A N 1
ATOM 917 C CA . GLY A 1 119 ? -28.398 -0.274 36.150 1.00 73.75 119 GLY A CA 1
ATOM 918 C C . GLY A 1 119 ? -26.885 -0.373 36.410 1.00 73.75 119 GLY A C 1
ATOM 919 O O . GLY A 1 119 ? -26.154 -0.886 35.566 1.00 73.75 119 GLY A O 1
ATOM 920 N N . LYS A 1 120 ? -26.409 0.063 37.591 1.00 75.25 120 LYS A N 1
ATOM 921 C CA . LYS A 1 120 ? -24.970 0.106 37.950 1.00 75.25 120 LYS A CA 1
ATOM 922 C C . LYS A 1 120 ? -24.217 -1.183 37.587 1.00 75.25 120 LYS A C 1
ATOM 924 O O . LYS A 1 120 ? -23.180 -1.130 36.944 1.00 75.25 120 LYS A O 1
ATOM 929 N N . ARG A 1 121 ? -24.801 -2.341 37.915 1.00 81.88 121 ARG A N 1
ATOM 930 C CA . ARG A 1 121 ? -24.231 -3.663 37.610 1.00 81.88 121 ARG A CA 1
ATOM 931 C C . ARG A 1 121 ? -23.983 -3.882 36.114 1.00 81.88 121 ARG A C 1
ATOM 933 O O . ARG A 1 121 ? -23.020 -4.543 35.765 1.00 81.88 121 ARG A O 1
ATOM 940 N N . LYS A 1 122 ? -24.851 -3.356 35.247 1.00 82.25 122 LYS A N 1
ATOM 941 C CA . LYS A 1 122 ? -24.740 -3.516 33.795 1.00 82.25 122 LYS A CA 1
ATOM 942 C C . LYS A 1 122 ? -23.673 -2.599 33.195 1.00 82.25 122 LYS A C 1
ATOM 944 O O . LYS A 1 122 ? -22.987 -3.005 32.269 1.00 82.25 122 LYS A O 1
ATOM 949 N N . VAL A 1 123 ? -23.509 -1.398 33.750 1.00 78.44 123 VAL A N 1
ATOM 950 C CA . VAL A 1 123 ? -22.408 -0.485 33.393 1.00 78.44 123 VAL A CA 1
ATOM 951 C C . VAL A 1 123 ? -21.064 -1.107 33.769 1.00 78.44 123 VAL A C 1
ATOM 953 O O . VAL A 1 123 ? -20.174 -1.177 32.927 1.00 78.44 123 VAL A O 1
ATOM 956 N N . ASP A 1 124 ? -20.958 -1.625 34.996 1.00 81.31 124 ASP A N 1
ATOM 957 C CA . ASP A 1 124 ? -19.747 -2.289 35.490 1.00 81.31 124 ASP A CA 1
ATOM 958 C C . ASP A 1 124 ? -19.418 -3.557 34.663 1.00 81.31 124 ASP A C 1
ATOM 960 O O . ASP A 1 124 ? -18.260 -3.787 34.319 1.00 81.31 124 ASP A O 1
ATOM 964 N N . ASP A 1 125 ? -20.433 -4.351 34.287 1.00 87.75 125 ASP A N 1
ATOM 965 C CA . ASP A 1 125 ? -20.291 -5.526 33.405 1.00 87.75 125 ASP A CA 1
ATOM 966 C C . ASP A 1 125 ? -19.776 -5.151 32.007 1.00 87.75 125 ASP A C 1
ATOM 968 O O . ASP A 1 125 ? -18.850 -5.775 31.487 1.00 87.75 125 ASP A O 1
ATOM 972 N N . MET A 1 126 ? -20.324 -4.088 31.414 1.00 84.81 126 MET A N 1
ATOM 973 C CA . MET A 1 126 ? -19.905 -3.626 30.092 1.00 84.81 126 MET A CA 1
ATOM 974 C C . MET A 1 126 ? -18.474 -3.078 30.108 1.00 84.81 126 MET A C 1
ATOM 976 O O . MET A 1 126 ? -17.694 -3.354 29.198 1.00 84.81 126 MET A O 1
ATOM 980 N N . GLU A 1 127 ? -18.104 -2.343 31.161 1.00 82.12 127 GLU A N 1
ATOM 981 C CA . GLU A 1 127 ? -16.735 -1.860 31.361 1.00 82.12 127 GLU A CA 1
ATOM 982 C C . GLU A 1 127 ? -15.745 -3.033 31.467 1.00 82.12 127 GLU A C 1
ATOM 984 O O . GLU A 1 127 ? -14.677 -3.003 30.851 1.00 82.12 127 GLU A O 1
ATOM 989 N N . ALA A 1 128 ? -16.111 -4.089 32.202 1.00 86.19 128 ALA A N 1
ATOM 990 C CA . ALA A 1 128 ? -15.296 -5.292 32.336 1.00 86.19 128 ALA A CA 1
ATOM 991 C C . ALA A 1 128 ? -15.119 -6.024 30.994 1.00 86.19 128 ALA A C 1
ATOM 993 O O . ALA A 1 128 ? -13.990 -6.351 30.629 1.00 86.19 128 ALA A O 1
ATOM 994 N N . ARG A 1 129 ? -16.199 -6.202 30.222 1.00 89.19 129 ARG A N 1
ATOM 995 C CA . ARG A 1 129 ? -16.155 -6.833 28.889 1.00 89.19 129 ARG A CA 1
ATOM 996 C C . ARG A 1 129 ? -15.273 -6.064 27.910 1.00 89.19 129 ARG A C 1
ATOM 998 O O . ARG A 1 129 ? -14.454 -6.660 27.221 1.00 89.19 129 ARG A O 1
ATOM 1005 N N . LEU A 1 130 ? -15.387 -4.735 27.868 1.00 85.81 130 LEU A N 1
ATOM 1006 C CA . LEU A 1 130 ? -14.554 -3.900 26.994 1.00 85.81 130 LEU A CA 1
ATOM 1007 C C . LEU A 1 130 ? -13.069 -3.961 27.388 1.00 85.81 130 LEU A C 1
ATOM 1009 O O . LEU A 1 130 ? -12.200 -3.999 26.517 1.00 85.81 130 LEU A O 1
ATOM 1013 N N . LYS A 1 131 ? -12.768 -4.027 28.692 1.00 83.62 131 LYS A N 1
ATOM 1014 C CA . LYS A 1 131 ? -11.403 -4.259 29.195 1.00 83.62 131 LYS A CA 1
ATOM 1015 C C . LYS A 1 131 ? -10.870 -5.640 28.803 1.00 83.62 131 LYS A C 1
ATOM 1017 O O . LYS A 1 131 ? -9.705 -5.736 28.422 1.00 83.62 131 LYS A O 1
ATOM 1022 N N . GLU A 1 132 ? -11.702 -6.677 28.856 1.00 86.56 132 GLU A N 1
ATOM 1023 C CA . GLU A 1 132 ? -11.349 -8.034 28.419 1.00 86.56 132 GLU A CA 1
ATOM 1024 C C . GLU A 1 132 ? -11.051 -8.073 26.913 1.00 86.56 132 GLU A C 1
ATOM 1026 O O . GLU A 1 132 ? -9.994 -8.557 26.507 1.00 86.56 132 GLU A O 1
ATOM 1031 N N . TYR A 1 133 ? -11.908 -7.466 26.083 1.00 88.19 133 TYR A N 1
ATOM 1032 C CA . TYR A 1 133 ? -11.688 -7.373 24.634 1.00 88.19 133 TYR A CA 1
ATOM 1033 C C . TYR A 1 133 ? -10.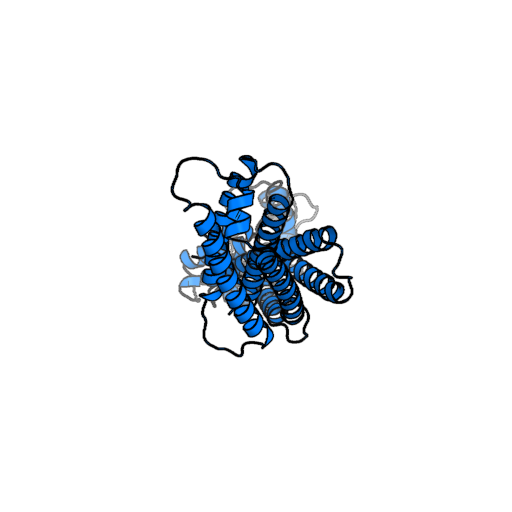375 -6.677 24.300 1.00 88.19 133 TYR A C 1
ATOM 1035 O O . TYR A 1 133 ? -9.652 -7.102 23.402 1.00 88.19 133 TYR A O 1
ATOM 1043 N N . ARG A 1 134 ? -10.024 -5.641 25.067 1.00 83.94 134 ARG A N 1
ATOM 1044 C CA . ARG A 1 134 ? -8.752 -4.934 24.930 1.00 83.94 134 ARG A CA 1
ATOM 1045 C C . ARG A 1 134 ? -7.544 -5.851 25.144 1.00 83.94 134 ARG A C 1
ATOM 1047 O O . ARG A 1 134 ? -6.581 -5.778 24.384 1.00 83.94 134 ARG A O 1
ATOM 1054 N N . GLN A 1 135 ? -7.582 -6.694 26.176 1.00 83.50 135 GLN A N 1
ATOM 1055 C CA . GLN A 1 135 ? -6.500 -7.631 26.500 1.00 83.50 135 GLN A CA 1
ATOM 1056 C C . GLN A 1 135 ? -6.400 -8.759 25.466 1.00 83.50 135 GLN A C 1
ATOM 1058 O O . GLN A 1 135 ? -5.303 -9.084 25.002 1.00 83.50 135 GLN A O 1
ATOM 1063 N N . GLU A 1 136 ? -7.546 -9.315 25.065 1.00 85.75 136 GLU A N 1
ATOM 1064 C CA . GLU A 1 136 ? -7.624 -10.346 24.029 1.00 85.75 136 GLU A CA 1
ATOM 1065 C C . GLU A 1 136 ? -7.063 -9.816 22.695 1.00 85.75 136 GLU A C 1
ATOM 1067 O O . GLU A 1 136 ? -6.215 -10.460 22.077 1.00 85.75 136 GLU A O 1
ATOM 1072 N N . LEU A 1 137 ? -7.429 -8.589 22.308 1.00 87.12 137 LEU A N 1
ATOM 1073 C CA . LEU A 1 137 ? -6.933 -7.933 21.097 1.00 87.12 137 LEU A CA 1
ATOM 1074 C C . LEU A 1 137 ? -5.416 -7.740 21.097 1.00 87.12 137 LEU A C 1
ATOM 1076 O O . LEU A 1 137 ? -4.763 -8.049 20.103 1.00 87.12 137 LEU A O 1
ATOM 1080 N N . MET A 1 138 ? -4.848 -7.230 22.195 1.00 84.12 138 MET A N 1
ATOM 1081 C CA . MET A 1 138 ? -3.400 -7.015 22.307 1.00 84.12 138 MET A CA 1
A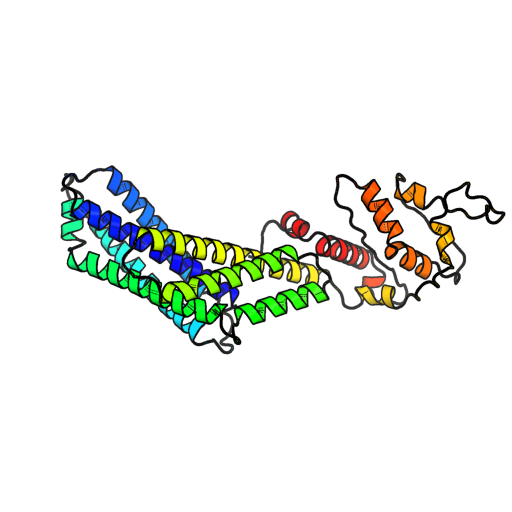TOM 1082 C C . MET A 1 138 ? -2.631 -8.331 22.179 1.00 84.12 138 MET A C 1
ATOM 1084 O O . MET A 1 138 ? -1.618 -8.390 21.483 1.00 84.12 138 MET A O 1
ATOM 1088 N N . THR A 1 139 ? -3.151 -9.401 22.781 1.00 83.06 139 THR A N 1
ATOM 1089 C CA . THR A 1 139 ? -2.559 -10.741 22.682 1.00 83.06 139 THR A CA 1
ATOM 1090 C C . THR A 1 139 ? -2.536 -11.230 21.231 1.00 83.06 139 THR A C 1
ATOM 1092 O O . THR A 1 139 ? -1.498 -11.685 20.742 1.00 83.06 139 THR A O 1
ATOM 1095 N N . HIS A 1 140 ? -3.651 -11.079 20.510 1.00 83.81 140 HIS A N 1
ATOM 1096 C CA . HIS A 1 140 ? -3.745 -11.487 19.104 1.00 83.81 140 HIS A CA 1
ATOM 1097 C C . HIS A 1 140 ? -2.886 -10.617 18.185 1.00 83.81 140 HIS A C 1
ATOM 1099 O O . HIS A 1 140 ? -2.247 -11.143 17.275 1.00 83.81 140 HIS A O 1
ATOM 1105 N N . LEU A 1 141 ? -2.798 -9.310 18.447 1.00 84.19 141 LEU A N 1
ATOM 1106 C CA . LEU A 1 141 ? -1.926 -8.399 17.703 1.00 84.19 141 LEU A CA 1
ATOM 1107 C C . LEU A 1 141 ? -0.456 -8.810 17.813 1.00 84.19 141 LEU A C 1
ATOM 1109 O O . LEU A 1 141 ? 0.197 -8.942 16.782 1.00 84.19 141 LEU A O 1
ATOM 1113 N N . VAL A 1 142 ? 0.047 -9.104 19.020 1.00 81.38 142 VAL A N 1
ATOM 1114 C CA . VAL A 1 142 ? 1.420 -9.617 19.199 1.00 81.38 142 VAL A CA 1
ATOM 1115 C C . VAL A 1 142 ? 1.631 -10.897 18.391 1.00 81.38 142 VAL A C 1
ATOM 1117 O O . VAL A 1 142 ? 2.649 -11.038 17.714 1.00 81.38 142 VAL A O 1
ATOM 1120 N N . ALA A 1 143 ? 0.674 -11.826 18.419 1.00 80.50 143 ALA A N 1
ATOM 1121 C CA . ALA A 1 143 ? 0.790 -13.078 17.678 1.00 80.50 143 ALA A CA 1
ATOM 1122 C C . ALA A 1 143 ? 0.863 -12.856 16.154 1.00 80.50 143 ALA A C 1
ATOM 1124 O O . ALA A 1 143 ? 1.655 -13.516 15.475 1.00 80.50 143 ALA A O 1
ATOM 1125 N N . ILE A 1 144 ? 0.084 -11.909 15.624 1.00 80.56 144 ILE A N 1
ATOM 1126 C CA . ILE A 1 144 ? 0.029 -11.600 14.190 1.00 80.56 144 ILE A CA 1
ATOM 1127 C C . ILE A 1 144 ? 1.236 -10.756 13.744 1.00 80.56 144 ILE A C 1
ATOM 1129 O O . ILE A 1 144 ? 1.695 -10.937 12.617 1.00 80.56 144 ILE A O 1
ATOM 1133 N N . THR A 1 145 ? 1.808 -9.889 14.591 1.00 81.44 145 THR A N 1
ATOM 1134 C CA . THR A 1 145 ? 2.905 -8.973 14.206 1.00 81.44 145 THR A CA 1
ATOM 1135 C C . THR A 1 145 ? 4.310 -9.410 14.642 1.00 81.44 145 THR A C 1
ATOM 1137 O O . THR A 1 145 ? 5.288 -8.963 14.044 1.00 81.44 145 THR A O 1
ATOM 1140 N N . SER A 1 146 ? 4.450 -10.250 15.675 1.00 77.81 146 SER A N 1
ATOM 1141 C CA . SER A 1 146 ? 5.748 -10.572 16.301 1.00 77.81 146 SER A CA 1
ATOM 1142 C C . SER A 1 146 ? 6.278 -11.975 16.014 1.00 77.81 146 SER A C 1
ATOM 1144 O O . SER A 1 146 ? 7.468 -12.225 16.212 1.00 77.81 146 SER A O 1
ATOM 1146 N N . ASN A 1 147 ? 5.422 -12.924 15.641 1.00 68.94 147 ASN A N 1
ATOM 1147 C CA . ASN A 1 147 ? 5.827 -14.324 15.522 1.00 68.94 147 ASN A CA 1
ATOM 1148 C C . ASN A 1 147 ? 6.791 -14.524 14.330 1.00 68.94 147 ASN A C 1
ATOM 1150 O O . ASN A 1 147 ? 6.619 -13.901 13.285 1.00 68.94 147 ASN A O 1
ATOM 1154 N N . GLN A 1 148 ? 7.766 -15.437 14.430 1.00 58.09 148 GLN A N 1
ATOM 1155 C CA . GLN A 1 148 ? 8.609 -15.838 13.284 1.00 58.09 148 GLN A CA 1
ATOM 1156 C C . GLN A 1 148 ? 7.776 -16.419 12.127 1.00 58.09 148 GLN A C 1
ATOM 1158 O O . GLN A 1 148 ? 8.200 -16.389 10.976 1.00 58.09 148 GLN A O 1
ATOM 1163 N N . GLN A 1 149 ? 6.576 -16.919 12.430 1.00 63.41 149 GLN A N 1
ATOM 1164 C CA . GLN A 1 149 ? 5.577 -17.366 11.457 1.00 63.41 149 GLN A CA 1
ATOM 1165 C C . GLN A 1 149 ? 4.508 -16.302 11.145 1.00 63.41 149 GLN A C 1
ATOM 1167 O O . GLN A 1 149 ? 3.453 -16.641 10.610 1.00 63.41 149 GLN A O 1
ATOM 1172 N N . SER A 1 150 ? 4.745 -15.030 11.488 1.00 77.19 150 SER A N 1
ATOM 1173 C CA . SER A 1 150 ? 3.814 -13.930 11.221 1.00 77.19 150 SER A CA 1
ATOM 1174 C C . SER A 1 150 ? 3.444 -13.892 9.738 1.00 77.19 150 SER A C 1
ATOM 1176 O O . SER A 1 150 ? 4.299 -13.757 8.855 1.00 77.19 150 SER A O 1
ATOM 1178 N N . SER A 1 151 ? 2.144 -14.000 9.467 1.00 77.19 151 SER A N 1
ATOM 1179 C CA . SER A 1 151 ? 1.600 -13.876 8.120 1.00 77.19 151 SER A CA 1
ATOM 1180 C C . SER A 1 151 ? 1.846 -12.476 7.550 1.00 77.19 151 SER A C 1
ATOM 1182 O O . SER A 1 151 ? 2.172 -12.368 6.370 1.00 77.19 151 SER A O 1
ATOM 1184 N N . VAL A 1 152 ? 1.802 -11.437 8.393 1.00 83.75 152 VAL A N 1
ATOM 1185 C CA . VAL A 1 152 ? 2.092 -10.039 8.031 1.00 83.75 152 VAL A CA 1
ATOM 1186 C C . VAL A 1 152 ? 3.541 -9.862 7.587 1.00 83.75 152 VAL A C 1
ATOM 1188 O O . VAL A 1 152 ? 3.779 -9.297 6.524 1.00 83.75 152 VAL A O 1
ATOM 1191 N N . LEU A 1 153 ? 4.517 -10.367 8.353 1.00 83.75 153 LEU A N 1
ATOM 1192 C CA . LEU A 1 153 ? 5.933 -10.264 7.973 1.00 83.75 153 LEU A CA 1
ATOM 1193 C C . LEU A 1 153 ? 6.222 -11.013 6.668 1.00 83.75 153 LEU A C 1
ATOM 1195 O O . LEU A 1 153 ? 6.967 -10.522 5.822 1.00 83.75 153 LEU A O 1
ATOM 1199 N N . ARG A 1 154 ? 5.592 -12.176 6.468 1.00 84.31 154 ARG A N 1
ATOM 1200 C CA . ARG A 1 154 ? 5.709 -12.931 5.216 1.00 84.31 154 ARG A CA 1
ATOM 1201 C C . ARG A 1 154 ? 5.111 -12.175 4.029 1.00 84.31 154 ARG A C 1
ATOM 1203 O O . ARG A 1 154 ? 5.683 -12.215 2.944 1.00 84.31 154 ARG A O 1
ATOM 1210 N N . GLU A 1 155 ? 3.967 -11.519 4.206 1.00 85.25 155 GLU A N 1
ATOM 1211 C CA . GLU A 1 155 ? 3.341 -10.742 3.132 1.00 85.25 155 GLU A CA 1
ATOM 1212 C C . GLU A 1 155 ? 4.130 -9.466 2.821 1.00 85.25 155 GLU A C 1
ATOM 1214 O O . GLU A 1 155 ? 4.308 -9.122 1.654 1.00 85.25 155 GLU A O 1
ATOM 1219 N N . LEU A 1 156 ? 4.706 -8.824 3.840 1.00 88.25 156 LEU A N 1
ATOM 1220 C CA . LEU A 1 156 ? 5.636 -7.714 3.656 1.00 88.25 156 LEU A CA 1
ATOM 1221 C C . LEU A 1 156 ? 6.870 -8.131 2.843 1.00 88.25 156 LEU A C 1
ATOM 1223 O O . LEU A 1 156 ? 7.260 -7.409 1.926 1.00 88.25 156 LEU A O 1
ATOM 1227 N N . GLU A 1 157 ? 7.464 -9.292 3.133 1.00 88.00 157 GLU A N 1
ATOM 1228 C CA . GLU A 1 157 ? 8.617 -9.776 2.363 1.00 88.00 157 GLU A CA 1
ATOM 1229 C C . GLU A 1 157 ? 8.236 -10.033 0.900 1.00 88.00 157 GLU A C 1
ATOM 1231 O O . GLU A 1 157 ? 8.956 -9.614 -0.002 1.00 88.00 157 GLU A O 1
ATOM 1236 N N . LYS A 1 158 ? 7.050 -10.597 0.630 1.00 88.75 158 LYS A N 1
ATOM 1237 C CA . LYS A 1 158 ? 6.549 -10.734 -0.749 1.00 88.75 158 LYS A CA 1
ATOM 1238 C C . LYS A 1 158 ? 6.363 -9.385 -1.443 1.00 88.75 158 LYS A C 1
ATOM 1240 O O . LYS A 1 158 ? 6.706 -9.258 -2.618 1.00 88.75 158 LYS A O 1
ATOM 1245 N N . LEU A 1 159 ? 5.823 -8.374 -0.753 1.00 87.88 159 LEU A N 1
ATOM 1246 C CA . LEU A 1 159 ? 5.689 -7.021 -1.309 1.00 87.88 159 LEU A CA 1
ATOM 1247 C C . LEU A 1 159 ? 7.060 -6.406 -1.613 1.00 87.88 159 LEU A C 1
ATOM 1249 O O . LEU A 1 159 ? 7.236 -5.767 -2.654 1.00 87.88 159 LEU A O 1
ATOM 1253 N N . LYS A 1 160 ? 8.049 -6.637 -0.749 1.00 89.69 160 LYS A N 1
ATOM 1254 C CA . LYS A 1 160 ? 9.430 -6.193 -0.949 1.00 89.69 160 LYS A CA 1
ATOM 1255 C C . LYS A 1 160 ? 10.090 -6.895 -2.136 1.00 89.69 160 LYS A C 1
ATOM 1257 O O . LYS A 1 160 ? 10.649 -6.224 -3.002 1.00 89.69 160 LYS A O 1
ATOM 1262 N N . GLU A 1 161 ? 9.966 -8.216 -2.236 1.00 90.38 161 GLU A N 1
ATOM 1263 C CA . GLU A 1 161 ? 10.439 -9.000 -3.382 1.00 90.38 161 GLU A CA 1
ATOM 1264 C C . GLU A 1 161 ? 9.786 -8.536 -4.693 1.00 90.38 161 GLU A C 1
ATOM 1266 O O . GLU A 1 161 ? 10.478 -8.331 -5.694 1.00 90.38 161 GLU A O 1
ATOM 1271 N N . ALA A 1 162 ? 8.470 -8.301 -4.689 1.00 87.94 162 ALA A N 1
ATOM 1272 C CA . ALA A 1 162 ? 7.745 -7.783 -5.847 1.00 87.94 162 ALA A CA 1
ATOM 1273 C C . ALA A 1 162 ? 8.267 -6.399 -6.268 1.00 87.94 162 ALA A C 1
ATOM 1275 O O . ALA A 1 162 ? 8.566 -6.197 -7.448 1.00 87.94 162 ALA A O 1
ATOM 1276 N N . THR A 1 163 ? 8.472 -5.494 -5.309 1.00 88.31 163 THR A N 1
ATOM 1277 C CA . THR A 1 163 ? 9.026 -4.148 -5.543 1.00 88.31 163 THR A CA 1
ATOM 1278 C C . THR A 1 163 ? 10.407 -4.216 -6.185 1.00 88.31 163 THR A C 1
ATOM 1280 O O . THR A 1 163 ? 10.662 -3.545 -7.188 1.00 88.31 163 THR A O 1
ATOM 1283 N N . LEU A 1 164 ? 11.285 -5.076 -5.655 1.00 88.56 164 LEU A N 1
ATOM 1284 C CA . LEU A 1 164 ? 12.624 -5.308 -6.197 1.00 88.56 164 LEU A CA 1
ATOM 1285 C C . LEU A 1 164 ? 12.562 -5.881 -7.617 1.00 88.56 164 LEU A C 1
ATOM 1287 O O . LEU A 1 164 ? 13.282 -5.417 -8.501 1.00 88.56 164 LEU A O 1
ATOM 1291 N N . SER A 1 165 ? 11.677 -6.853 -7.857 1.00 86.31 165 SER A N 1
ATOM 1292 C CA . SER A 1 165 ? 11.511 -7.477 -9.175 1.00 86.31 165 SER A CA 1
ATOM 1293 C C . SER A 1 165 ? 11.007 -6.494 -10.239 1.00 86.31 165 SER A C 1
ATOM 1295 O O . SER A 1 165 ? 11.408 -6.574 -11.400 1.00 86.31 165 SER A O 1
ATOM 1297 N N . MET A 1 166 ? 10.162 -5.541 -9.838 1.00 85.94 166 MET A N 1
ATOM 1298 C CA . MET A 1 166 ? 9.625 -4.494 -10.707 1.00 85.94 166 MET A CA 1
ATOM 1299 C C . MET A 1 166 ? 10.573 -3.298 -10.853 1.00 85.94 166 MET A C 1
ATOM 1301 O O . MET A 1 166 ? 10.402 -2.509 -11.787 1.00 85.94 166 MET A O 1
ATOM 1305 N N . GLN A 1 167 ? 11.586 -3.196 -9.981 1.00 84.06 167 GLN A N 1
ATOM 1306 C CA . GLN A 1 167 ? 12.449 -2.022 -9.818 1.00 84.06 167 GLN A CA 1
ATOM 1307 C C . GLN A 1 167 ? 11.615 -0.755 -9.581 1.00 84.06 167 GLN A C 1
ATOM 1309 O O . GLN A 1 167 ? 11.819 0.261 -10.241 1.00 84.06 167 GLN A O 1
ATOM 1314 N N . SER A 1 168 ? 10.617 -0.864 -8.700 1.00 85.69 168 SER A N 1
ATOM 1315 C CA . SER A 1 168 ? 9.723 0.245 -8.364 1.00 85.69 168 SER A CA 1
ATOM 1316 C C . SER A 1 168 ? 10.237 1.030 -7.160 1.00 85.69 168 SER A C 1
ATOM 1318 O O . SER A 1 168 ? 10.753 0.442 -6.208 1.00 85.69 168 SER A O 1
ATOM 1320 N N . ASN A 1 169 ? 10.031 2.344 -7.156 1.00 85.31 169 ASN A N 1
ATOM 1321 C CA . ASN A 1 169 ? 10.421 3.251 -6.076 1.00 85.31 169 ASN A CA 1
ATOM 1322 C C . ASN A 1 169 ? 9.389 3.265 -4.928 1.00 85.31 169 ASN A C 1
ATOM 1324 O O . ASN A 1 169 ? 8.918 4.319 -4.516 1.00 85.31 169 ASN A O 1
ATOM 1328 N N . HIS A 1 170 ? 9.027 2.092 -4.399 1.00 84.00 170 HIS A N 1
ATOM 1329 C CA . HIS A 1 170 ? 8.171 1.969 -3.203 1.00 84.00 170 HIS A CA 1
ATOM 1330 C C . HIS A 1 170 ? 8.974 1.815 -1.896 1.00 84.00 170 HIS A C 1
ATOM 1332 O O . HIS A 1 170 ? 8.413 1.408 -0.880 1.00 84.00 170 HIS A O 1
ATOM 1338 N N . SER A 1 171 ? 10.287 2.079 -1.903 1.00 79.81 171 SER A N 1
ATOM 1339 C CA . SER A 1 171 ? 11.167 1.803 -0.756 1.00 79.81 171 SER A CA 1
ATOM 1340 C C . SER A 1 171 ? 10.736 2.536 0.514 1.00 79.81 171 SER A C 1
ATOM 1342 O O . SER A 1 171 ? 10.676 1.913 1.567 1.00 79.81 171 SER A O 1
ATOM 1344 N N . GLU A 1 172 ? 10.360 3.811 0.405 1.00 82.69 172 GLU A N 1
ATOM 1345 C CA . GLU A 1 172 ? 9.937 4.635 1.544 1.00 82.69 172 GLU A CA 1
ATOM 1346 C C . GLU A 1 172 ? 8.670 4.078 2.215 1.00 82.69 172 GLU A C 1
ATOM 1348 O O . GLU A 1 172 ? 8.700 3.745 3.398 1.00 82.69 172 GLU A O 1
ATOM 1353 N N . LYS A 1 173 ? 7.589 3.842 1.450 1.00 85.81 173 LYS A N 1
ATOM 1354 C CA . LYS A 1 173 ? 6.345 3.246 1.983 1.00 85.81 173 LYS A CA 1
ATOM 1355 C C . LYS A 1 173 ? 6.590 1.878 2.642 1.00 85.81 173 LYS A C 1
ATOM 1357 O O . LYS A 1 173 ? 5.967 1.557 3.652 1.00 85.81 173 LYS A O 1
ATOM 1362 N N . LEU A 1 174 ? 7.490 1.053 2.099 1.00 86.94 174 LEU A N 1
ATOM 1363 C CA . LEU A 1 174 ? 7.824 -0.255 2.683 1.00 86.94 174 LEU A CA 1
ATOM 1364 C C . LEU A 1 174 ? 8.631 -0.140 3.982 1.00 86.94 174 LEU A C 1
ATOM 1366 O O . LEU A 1 174 ? 8.409 -0.922 4.910 1.00 86.94 174 LEU A O 1
ATOM 1370 N N . GLU A 1 175 ? 9.548 0.822 4.063 1.00 87.06 175 GLU A N 1
ATOM 1371 C CA . GLU A 1 175 ? 10.276 1.135 5.295 1.00 87.06 175 GLU A CA 1
ATOM 1372 C C . GLU A 1 175 ? 9.325 1.652 6.379 1.00 87.06 175 GLU A C 1
ATOM 1374 O O . GLU A 1 175 ? 9.406 1.198 7.524 1.00 87.06 175 GLU A O 1
ATOM 1379 N N . GLU A 1 176 ? 8.357 2.499 6.018 1.00 87.94 176 GLU A N 1
ATOM 1380 C CA . GLU A 1 176 ? 7.293 2.949 6.920 1.00 87.94 176 GLU A CA 1
ATOM 1381 C C . GLU A 1 176 ? 6.446 1.786 7.446 1.00 87.94 176 GLU A C 1
ATOM 1383 O O . GLU A 1 176 ? 6.216 1.691 8.655 1.00 87.94 176 GLU A O 1
ATOM 1388 N N . ILE A 1 177 ? 6.013 0.868 6.570 1.00 88.75 177 ILE A N 1
ATOM 1389 C CA . ILE A 1 177 ? 5.260 -0.333 6.969 1.00 88.75 177 ILE A CA 1
ATOM 1390 C C . ILE A 1 177 ? 6.088 -1.172 7.951 1.00 88.75 177 ILE A C 1
ATOM 1392 O O . ILE A 1 177 ? 5.590 -1.567 9.008 1.00 88.75 177 ILE A O 1
ATOM 1396 N N . SER A 1 178 ? 7.365 -1.410 7.640 1.00 88.31 178 SER A N 1
ATOM 1397 C CA . SER A 1 178 ? 8.272 -2.164 8.510 1.00 88.31 178 SER A CA 1
ATOM 1398 C C . SER A 1 178 ? 8.435 -1.493 9.880 1.00 88.31 178 SER A C 1
ATOM 1400 O O . SER A 1 178 ? 8.321 -2.154 10.916 1.00 88.31 178 SER A O 1
ATOM 1402 N N . ALA A 1 179 ? 8.654 -0.176 9.912 1.00 88.12 179 ALA A N 1
ATOM 1403 C CA . ALA A 1 179 ? 8.792 0.591 11.148 1.00 88.12 179 ALA A CA 1
ATOM 1404 C C . ALA A 1 179 ? 7.491 0.608 11.972 1.00 88.12 179 ALA A C 1
ATOM 1406 O O . ALA A 1 179 ? 7.523 0.517 13.206 1.00 88.12 179 ALA A O 1
ATOM 1407 N N . ALA A 1 180 ? 6.334 0.683 11.308 1.00 87.81 180 ALA A N 1
ATOM 1408 C CA . ALA A 1 180 ? 5.029 0.603 11.952 1.00 87.81 180 ALA A CA 1
ATOM 1409 C C . ALA A 1 180 ? 4.828 -0.759 12.631 1.00 87.81 180 ALA A C 1
ATOM 1411 O O . ALA A 1 180 ? 4.499 -0.787 13.818 1.00 87.81 180 ALA A O 1
ATOM 1412 N N . ILE A 1 181 ? 5.111 -1.868 11.934 1.00 86.56 181 ILE A N 1
ATOM 1413 C CA . ILE A 1 181 ? 5.022 -3.232 12.485 1.00 86.56 181 ILE A CA 1
ATOM 1414 C C . ILE A 1 181 ? 5.940 -3.387 13.695 1.00 86.56 181 ILE A C 1
ATOM 1416 O O . ILE A 1 181 ? 5.487 -3.822 14.752 1.00 86.56 181 ILE A O 1
ATOM 1420 N N . GLN A 1 182 ? 7.209 -2.985 13.579 1.00 85.12 182 GLN A N 1
ATOM 1421 C CA . GLN A 1 182 ? 8.166 -3.061 14.688 1.00 85.12 182 GLN A CA 1
ATOM 1422 C C . GLN A 1 182 ? 7.679 -2.272 15.903 1.00 85.12 182 GLN A C 1
ATOM 1424 O O . GLN A 1 182 ? 7.741 -2.759 17.032 1.00 85.12 182 GLN A O 1
ATOM 1429 N N . SER A 1 183 ? 7.136 -1.074 15.680 1.00 85.69 183 SER A N 1
ATOM 1430 C CA . SER A 1 183 ? 6.588 -0.274 16.767 1.00 85.69 183 SER A CA 1
ATOM 1431 C C . SER A 1 183 ? 5.330 -0.880 17.383 1.00 85.69 183 SER A C 1
ATOM 1433 O O . SER A 1 183 ? 5.164 -0.725 18.592 1.00 85.69 183 SER A O 1
ATOM 1435 N N . ILE A 1 184 ? 4.436 -1.485 16.598 1.00 83.69 184 ILE A N 1
ATOM 1436 C CA . ILE A 1 184 ? 3.229 -2.147 17.114 1.00 83.69 184 ILE A CA 1
ATOM 1437 C C . ILE A 1 184 ? 3.643 -3.353 17.947 1.00 83.69 184 ILE A C 1
ATOM 1439 O O . ILE A 1 184 ? 3.194 -3.477 19.082 1.00 83.69 184 ILE A O 1
ATOM 1443 N N . THR A 1 185 ? 4.549 -4.183 17.435 1.00 82.88 185 THR A N 1
ATOM 1444 C CA . THR A 1 185 ? 5.092 -5.345 18.142 1.00 82.88 185 THR A CA 1
ATOM 1445 C C . THR A 1 185 ? 5.747 -4.946 19.460 1.00 82.88 185 THR A C 1
ATOM 1447 O O . THR A 1 185 ? 5.401 -5.487 20.505 1.00 82.88 185 THR A O 1
ATOM 1450 N N . PHE A 1 186 ? 6.650 -3.961 19.436 1.00 81.06 186 PHE A N 1
ATOM 1451 C CA . PHE A 1 186 ? 7.339 -3.496 20.640 1.00 81.06 186 PHE A CA 1
ATOM 1452 C C . PHE A 1 186 ? 6.358 -2.983 21.696 1.00 81.06 186 PHE A C 1
ATOM 1454 O O . PHE A 1 186 ? 6.422 -3.387 22.854 1.00 81.06 186 PHE A O 1
ATOM 1461 N N . LYS A 1 187 ? 5.417 -2.125 21.287 1.00 76.31 187 LYS A N 1
ATOM 1462 C CA . LYS A 1 187 ? 4.407 -1.571 22.189 1.00 76.31 187 LYS A CA 1
ATOM 1463 C C . LYS A 1 187 ? 3.525 -2.677 22.762 1.00 76.31 187 LYS A C 1
ATOM 1465 O O . LYS A 1 187 ? 3.404 -2.772 23.980 1.00 76.31 187 LYS A O 1
ATOM 1470 N N . SER A 1 188 ? 2.981 -3.542 21.905 1.00 72.25 188 SER A N 1
ATOM 1471 C CA . SER A 1 188 ? 2.029 -4.588 22.300 1.00 72.25 188 SER A CA 1
ATOM 1472 C C . SER A 1 188 ? 2.638 -5.590 23.285 1.00 72.25 188 SER A C 1
ATOM 1474 O O . SER A 1 188 ? 1.940 -6.046 24.185 1.00 72.25 188 SER A O 1
ATOM 1476 N N . SER A 1 189 ? 3.947 -5.849 23.202 1.00 69.69 189 SER A N 1
ATOM 1477 C CA . SER A 1 189 ? 4.675 -6.652 24.193 1.00 69.69 189 SER A CA 1
ATOM 1478 C C . SER A 1 189 ? 4.768 -5.981 25.571 1.00 69.69 189 SER A C 1
ATOM 1480 O O . SER A 1 189 ? 4.628 -6.657 26.585 1.00 69.69 189 SER A O 1
ATOM 1482 N N . ILE A 1 190 ? 4.939 -4.654 25.627 1.00 67.50 190 ILE A N 1
ATOM 1483 C CA . ILE A 1 190 ? 5.023 -3.887 26.887 1.00 67.50 190 ILE A CA 1
ATOM 1484 C C . ILE A 1 190 ? 3.660 -3.815 27.593 1.00 67.50 190 ILE A C 1
ATOM 1486 O O . ILE A 1 190 ? 3.593 -3.743 28.819 1.00 67.50 190 ILE A O 1
ATOM 1490 N N . SER A 1 191 ? 2.553 -3.887 26.846 1.00 60.03 191 SER A N 1
ATOM 1491 C CA . SER A 1 191 ? 1.205 -3.894 27.433 1.00 60.03 191 SER A CA 1
ATOM 1492 C C . SER A 1 191 ? 0.949 -5.080 28.371 1.00 60.03 191 SER A C 1
ATOM 1494 O O . SER A 1 191 ? 0.050 -4.979 29.203 1.00 60.03 191 SER A O 1
ATOM 1496 N N . ASN A 1 192 ? 1.708 -6.176 28.266 1.00 54.09 192 ASN A N 1
ATOM 1497 C CA . ASN A 1 192 ? 1.589 -7.311 29.186 1.00 54.09 192 ASN A CA 1
ATOM 1498 C C . ASN A 1 192 ? 2.223 -7.043 30.565 1.00 54.09 192 ASN A C 1
ATOM 1500 O O . ASN A 1 192 ? 1.953 -7.789 31.503 1.00 54.09 192 ASN A O 1
ATOM 1504 N N . GLU A 1 193 ? 3.040 -5.993 30.707 1.00 50.38 193 GLU A N 1
ATOM 1505 C CA . GLU A 1 193 ? 3.795 -5.692 31.935 1.00 50.38 193 GLU A CA 1
ATOM 1506 C C . GLU A 1 193 ? 3.242 -4.490 32.725 1.00 50.38 193 GLU A C 1
ATOM 1508 O O . GLU A 1 193 ? 3.646 -4.258 33.865 1.00 50.38 193 GLU A O 1
ATOM 1513 N N . LEU A 1 194 ? 2.312 -3.715 32.154 1.00 51.91 194 LEU A N 1
ATOM 1514 C CA . LEU A 1 194 ? 1.816 -2.475 32.762 1.00 51.91 194 LEU A CA 1
ATOM 1515 C C . LEU A 1 194 ? 0.581 -2.695 33.663 1.00 51.91 194 LEU A C 1
ATOM 1517 O O . LEU A 1 194 ? -0.347 -3.409 33.273 1.00 51.91 194 LEU A O 1
ATOM 1521 N N . PRO A 1 195 ? 0.506 -2.033 34.839 1.00 48.06 195 PRO A N 1
ATOM 1522 C CA . PRO A 1 195 ? -0.656 -2.096 35.721 1.00 48.06 195 PRO A CA 1
ATOM 1523 C C . PRO A 1 195 ? -1.918 -1.556 35.040 1.00 48.06 195 PRO A C 1
ATOM 1525 O O . PRO A 1 195 ? -1.932 -0.468 34.469 1.00 48.06 195 PRO A O 1
ATOM 1528 N N . SER A 1 196 ? -3.011 -2.302 35.169 1.00 53.25 196 SER A N 1
ATOM 1529 C CA . SER A 1 196 ? -4.326 -2.070 34.560 1.00 53.25 196 SER A CA 1
ATOM 1530 C C . SER A 1 196 ? -5.094 -0.820 35.034 1.00 53.25 196 SER A C 1
ATOM 1532 O O . SER A 1 196 ? -6.254 -0.663 34.650 1.00 53.25 196 SER A O 1
ATOM 1534 N N . ASP A 1 197 ? -4.491 0.048 35.853 1.00 49.94 197 ASP A N 1
ATOM 1535 C CA . ASP A 1 197 ? -5.216 1.045 36.660 1.00 49.94 197 ASP A CA 1
ATOM 1536 C C . ASP A 1 197 ? -5.101 2.501 36.161 1.00 49.94 197 ASP A C 1
ATOM 1538 O O . ASP A 1 197 ? -5.904 3.345 36.553 1.00 49.94 197 ASP A O 1
ATOM 1542 N N . ASP A 1 198 ? -4.177 2.815 35.240 1.00 52.03 198 ASP A N 1
ATOM 1543 C CA . ASP A 1 198 ? -4.041 4.183 34.712 1.00 52.03 198 ASP A CA 1
ATOM 1544 C C . ASP A 1 198 ? -4.774 4.365 33.368 1.00 52.03 198 ASP A C 1
ATOM 1546 O O . ASP A 1 198 ? -4.248 4.144 32.269 1.00 52.03 198 ASP A O 1
ATOM 1550 N N . SER A 1 199 ? -6.058 4.721 33.471 1.00 58.19 199 SER A N 1
ATOM 1551 C CA . SER A 1 199 ? -6.994 4.852 32.341 1.00 58.19 199 SER A CA 1
ATOM 1552 C C . SER A 1 199 ? -6.530 5.818 31.239 1.00 58.19 199 SER A C 1
ATOM 1554 O O . SER A 1 199 ? -6.781 5.562 30.059 1.00 58.19 199 SER A O 1
ATOM 1556 N N . VAL A 1 200 ? -5.805 6.884 31.597 1.00 55.78 200 VAL A N 1
ATOM 1557 C CA . VAL A 1 200 ? -5.346 7.919 30.654 1.00 55.78 200 VAL A CA 1
ATOM 1558 C C . VAL A 1 200 ? -4.173 7.414 29.814 1.00 55.78 200 VAL A C 1
ATOM 1560 O O . VAL A 1 200 ? -4.188 7.542 28.586 1.00 55.78 200 VAL A O 1
ATOM 1563 N N . PHE A 1 201 ? -3.189 6.775 30.453 1.00 55.81 201 PHE A N 1
ATOM 1564 C CA . PHE A 1 201 ? -2.030 6.202 29.763 1.00 55.81 201 PHE A CA 1
ATOM 1565 C C . PHE A 1 201 ? -2.452 5.088 28.798 1.00 55.81 201 PHE A C 1
ATOM 1567 O O . PHE A 1 201 ? -1.968 5.004 27.668 1.00 55.81 201 PHE A O 1
ATOM 1574 N N . SER A 1 202 ? -3.422 4.273 29.215 1.00 67.06 202 SER A N 1
ATOM 1575 C CA . SER A 1 202 ? -3.932 3.177 28.401 1.00 67.06 202 SER A CA 1
ATOM 1576 C C . SER A 1 202 ? -4.677 3.654 27.147 1.00 67.06 202 SER A C 1
ATOM 1578 O O . SER A 1 202 ? -4.502 3.048 26.092 1.00 67.06 202 SER A O 1
ATOM 1580 N N . HIS A 1 203 ? -5.436 4.755 27.215 1.00 70.44 203 HIS A N 1
ATOM 1581 C CA . HIS A 1 203 ? -6.139 5.308 26.049 1.00 70.44 203 HIS A CA 1
ATOM 1582 C C . HIS A 1 203 ? -5.178 5.932 25.028 1.00 70.44 203 HIS A C 1
ATOM 1584 O O . HIS A 1 203 ? -5.287 5.670 23.832 1.00 70.44 203 HIS A O 1
ATOM 1590 N N . GLN A 1 204 ? -4.220 6.759 25.462 1.00 74.88 204 GLN A N 1
ATOM 1591 C CA . GLN A 1 204 ? -3.271 7.387 24.530 1.00 74.88 204 GLN A CA 1
ATOM 1592 C C . GLN A 1 204 ? -2.414 6.337 23.808 1.00 74.88 204 GLN A C 1
ATOM 1594 O O . GLN A 1 204 ? -2.064 6.491 22.636 1.00 74.88 204 GLN A O 1
ATOM 1599 N N . TYR A 1 205 ? -2.075 5.263 24.513 1.00 77.44 205 TYR A N 1
ATOM 1600 C CA . TYR A 1 205 ? -1.351 4.131 23.966 1.00 77.44 205 TYR A CA 1
ATOM 1601 C C . TYR A 1 205 ? -2.158 3.385 22.887 1.00 77.44 205 TYR A C 1
ATOM 1603 O O . TYR A 1 205 ? -1.638 3.129 21.799 1.00 77.44 205 TYR A O 1
ATOM 1611 N N . PHE A 1 206 ? -3.428 3.079 23.161 1.00 78.38 206 PHE A N 1
ATOM 1612 C CA . PHE A 1 206 ? -4.303 2.325 22.258 1.00 78.38 206 PHE A CA 1
ATOM 1613 C C . PHE A 1 206 ? -4.592 3.102 20.965 1.00 78.38 206 PHE A C 1
ATOM 1615 O O . PHE A 1 206 ? -4.436 2.565 19.866 1.00 78.38 206 PHE A O 1
ATOM 1622 N N . HIS A 1 207 ? -4.828 4.408 21.095 1.00 83.50 207 HIS A N 1
ATOM 1623 C CA . HIS A 1 207 ? -5.011 5.313 19.968 1.00 83.50 207 HIS A CA 1
ATOM 1624 C C . HIS A 1 207 ? -3.781 5.361 19.045 1.00 83.50 207 HIS A C 1
ATOM 1626 O O . HIS A 1 207 ? -3.897 5.370 17.821 1.00 83.50 207 HIS A O 1
ATOM 1632 N N . GLN A 1 208 ? -2.566 5.336 19.606 1.00 84.94 208 GLN A N 1
ATOM 1633 C CA . GLN A 1 208 ? -1.347 5.288 18.792 1.00 84.94 208 GLN A CA 1
ATOM 1634 C C . GLN A 1 208 ? -1.208 3.978 18.009 1.00 84.94 208 GLN A C 1
ATOM 1636 O O . GLN A 1 208 ? -0.646 3.991 16.914 1.00 84.94 208 GLN A O 1
ATOM 1641 N N . ILE A 1 209 ? -1.667 2.852 18.563 1.00 86.44 209 ILE A N 1
ATOM 1642 C CA . ILE A 1 209 ? -1.678 1.572 17.842 1.00 86.44 209 ILE A CA 1
ATOM 1643 C C . ILE A 1 209 ? -2.703 1.626 16.715 1.00 86.44 209 ILE A C 1
ATOM 1645 O O . ILE A 1 209 ? -2.364 1.262 15.593 1.00 86.44 209 ILE A O 1
ATOM 1649 N N . HIS A 1 210 ? -3.901 2.145 16.987 1.00 87.12 210 HIS A N 1
ATOM 1650 C CA . HIS A 1 210 ? -4.941 2.344 15.981 1.00 87.12 210 HIS A CA 1
ATOM 1651 C C . HIS A 1 210 ? -4.428 3.111 14.758 1.00 87.12 210 HIS A C 1
ATOM 1653 O O . HIS A 1 210 ? -4.482 2.605 13.639 1.00 87.12 210 HIS A O 1
ATOM 1659 N N . VAL A 1 211 ? -3.856 4.302 14.976 1.00 89.06 211 VAL A N 1
ATOM 1660 C CA . VAL A 1 211 ? -3.334 5.152 13.893 1.00 89.06 211 VAL A CA 1
ATOM 1661 C C . VAL A 1 211 ? -2.266 4.420 13.076 1.00 89.06 211 VAL A C 1
ATOM 1663 O O . VAL A 1 211 ? -2.262 4.510 11.851 1.00 89.06 211 VAL A O 1
ATOM 1666 N N . LYS A 1 212 ? -1.388 3.651 13.734 1.00 89.12 212 LYS A N 1
ATOM 1667 C CA . LYS A 1 212 ? -0.345 2.872 13.053 1.00 89.12 212 LYS A CA 1
ATOM 1668 C C . LYS A 1 212 ? -0.897 1.694 12.257 1.00 89.12 212 LYS A C 1
ATOM 1670 O O . LYS A 1 212 ? -0.368 1.399 11.191 1.00 89.12 212 LYS A O 1
ATOM 1675 N N . LEU A 1 213 ? -1.928 1.012 12.754 1.00 89.25 213 LEU A N 1
ATOM 1676 C CA . LEU A 1 213 ? -2.591 -0.061 12.008 1.00 89.25 213 LEU A CA 1
ATOM 1677 C C . LEU A 1 213 ? -3.284 0.496 10.762 1.00 89.25 213 LEU A C 1
ATOM 1679 O O . LEU A 1 213 ? -3.169 -0.089 9.686 1.00 89.25 213 LEU A O 1
ATOM 1683 N N . LEU A 1 214 ? -3.931 1.658 10.877 1.00 87.12 214 LEU A N 1
ATOM 1684 C CA . LEU A 1 214 ? -4.562 2.315 9.737 1.00 87.12 214 LEU A CA 1
ATOM 1685 C C . LEU A 1 214 ? -3.527 2.755 8.692 1.00 87.12 214 LEU A C 1
ATOM 1687 O O . LEU A 1 214 ? -3.673 2.436 7.518 1.00 87.12 214 LEU A O 1
ATOM 1691 N N . SER A 1 215 ? -2.434 3.410 9.100 1.00 88.62 215 SER A N 1
ATOM 1692 C CA . SER A 1 215 ? -1.378 3.806 8.154 1.00 88.62 215 SER A CA 1
ATOM 1693 C C . SER A 1 215 ? -0.744 2.598 7.461 1.00 88.62 215 SER A C 1
ATOM 1695 O O . SER A 1 215 ? -0.474 2.630 6.265 1.00 88.62 215 SER A O 1
ATOM 1697 N N . LEU A 1 216 ? -0.533 1.509 8.203 1.00 88.94 216 LEU A N 1
ATOM 1698 C CA . LEU A 1 216 ? 0.033 0.266 7.688 1.00 88.94 216 LEU A CA 1
ATOM 1699 C C . LEU A 1 216 ? -0.888 -0.371 6.641 1.00 88.94 216 LEU A C 1
ATOM 1701 O O . LEU A 1 216 ? -0.425 -0.729 5.560 1.00 88.94 216 LEU A O 1
ATOM 1705 N N . THR A 1 217 ? -2.182 -0.494 6.942 1.00 87.31 217 THR A N 1
ATOM 1706 C CA . THR A 1 217 ? -3.163 -1.090 6.022 1.00 87.31 217 THR A CA 1
ATOM 1707 C C . THR A 1 217 ? -3.344 -0.264 4.754 1.00 87.31 217 THR A C 1
ATOM 1709 O O . THR A 1 217 ? -3.343 -0.839 3.665 1.00 87.31 217 THR A O 1
ATOM 1712 N N . THR A 1 218 ? -3.400 1.064 4.867 1.00 88.00 218 THR A N 1
ATOM 1713 C CA . THR A 1 218 ? -3.446 1.973 3.713 1.00 88.00 218 THR A CA 1
ATOM 1714 C C . THR A 1 218 ? -2.190 1.847 2.856 1.00 88.00 218 THR A C 1
ATOM 1716 O O . THR A 1 218 ? -2.292 1.534 1.673 1.00 88.00 218 THR A O 1
ATOM 1719 N N . ASN A 1 219 ? -0.997 1.974 3.446 1.00 88.75 219 ASN A N 1
ATOM 1720 C CA . ASN A 1 219 ? 0.258 1.885 2.695 1.00 88.75 219 ASN A CA 1
ATOM 1721 C C . ASN A 1 219 ? 0.422 0.518 2.009 1.00 88.75 219 ASN A C 1
ATOM 1723 O O . ASN A 1 219 ? 0.867 0.447 0.863 1.00 88.75 219 ASN A O 1
ATOM 1727 N N . ALA A 1 220 ? 0.057 -0.577 2.683 1.00 87.94 220 ALA A N 1
ATOM 1728 C CA . ALA A 1 220 ? 0.128 -1.915 2.101 1.00 87.94 220 ALA A CA 1
ATOM 1729 C C . ALA A 1 220 ? -0.847 -2.081 0.924 1.00 87.94 220 ALA A C 1
ATOM 1731 O O . ALA A 1 220 ? -0.473 -2.643 -0.112 1.00 87.94 220 ALA A O 1
ATOM 1732 N N . ARG A 1 221 ? -2.075 -1.558 1.056 1.00 86.62 221 ARG A N 1
ATOM 1733 C CA . ARG A 1 221 ? -3.077 -1.552 -0.018 1.00 86.62 221 ARG A CA 1
ATOM 1734 C C . ARG A 1 221 ? -2.594 -0.742 -1.218 1.00 86.62 221 ARG A C 1
ATOM 1736 O O . ARG A 1 221 ? -2.676 -1.249 -2.335 1.00 86.62 221 ARG A O 1
ATOM 1743 N N . ASP A 1 222 ? -2.040 0.445 -0.989 1.00 87.50 222 ASP A N 1
ATOM 1744 C CA . ASP A 1 222 ? -1.487 1.305 -2.039 1.00 87.50 222 ASP A CA 1
ATOM 1745 C C . ASP A 1 222 ? -0.379 0.595 -2.814 1.00 87.50 222 ASP A C 1
ATOM 1747 O O . ASP A 1 222 ? -0.447 0.479 -4.034 1.00 87.50 222 ASP A O 1
ATOM 1751 N N . VAL A 1 223 ? 0.627 0.059 -2.113 1.00 89.19 223 VAL A N 1
ATOM 1752 C CA . VAL A 1 223 ? 1.757 -0.629 -2.756 1.00 89.19 223 VAL A CA 1
ATOM 1753 C C . VAL A 1 223 ? 1.270 -1.847 -3.548 1.00 89.19 223 VAL A C 1
ATOM 1755 O O . VAL A 1 223 ? 1.705 -2.080 -4.678 1.00 89.19 223 VAL A O 1
ATOM 1758 N N . SER A 1 224 ? 0.332 -2.617 -2.990 1.00 88.25 224 SER A N 1
ATOM 1759 C CA . SER A 1 224 ? -0.266 -3.771 -3.671 1.00 88.25 224 SER A CA 1
ATOM 1760 C C . SER A 1 224 ? -1.035 -3.367 -4.937 1.00 88.25 224 SER A C 1
ATOM 1762 O O . SER A 1 224 ? -0.891 -3.991 -5.999 1.00 88.25 224 SER A O 1
ATOM 1764 N N . PHE A 1 225 ? -1.811 -2.284 -4.862 1.00 88.31 225 PHE A N 1
ATOM 1765 C CA . PHE A 1 225 ? -2.527 -1.724 -6.002 1.00 88.31 225 PHE A CA 1
ATOM 1766 C C . PHE A 1 225 ? -1.561 -1.238 -7.087 1.00 88.31 225 PHE A C 1
ATOM 1768 O O . PHE A 1 225 ? -1.688 -1.636 -8.247 1.00 88.31 225 PHE A O 1
ATOM 1775 N N . GLN A 1 226 ? -0.542 -0.467 -6.708 1.00 89.56 226 GLN A N 1
ATOM 1776 C CA . GLN A 1 226 ? 0.477 0.061 -7.613 1.00 89.56 226 GLN A CA 1
ATOM 1777 C C . GLN A 1 226 ? 1.244 -1.073 -8.316 1.00 89.56 226 GLN A C 1
ATOM 1779 O O . GLN A 1 226 ? 1.438 -1.033 -9.533 1.00 89.56 226 GLN A O 1
ATOM 1784 N N . HIS A 1 227 ? 1.589 -2.157 -7.611 1.00 90.56 227 HIS A N 1
ATOM 1785 C CA . HIS A 1 227 ? 2.151 -3.359 -8.240 1.00 90.56 227 HIS A CA 1
ATOM 1786 C C . HIS A 1 227 ? 1.196 -4.015 -9.235 1.00 90.56 227 HIS A C 1
ATOM 1788 O O . HIS A 1 227 ? 1.607 -4.393 -10.335 1.00 90.56 227 HIS A O 1
ATOM 1794 N N . THR A 1 228 ? -0.078 -4.160 -8.874 1.00 90.38 228 THR A N 1
ATOM 1795 C CA . THR A 1 228 ? -1.089 -4.753 -9.760 1.00 90.38 228 THR A CA 1
ATOM 1796 C C . THR A 1 228 ? -1.241 -3.930 -11.037 1.00 90.38 228 THR A C 1
ATOM 1798 O O . THR A 1 228 ? -1.244 -4.486 -12.140 1.00 90.38 228 THR A O 1
ATOM 1801 N N . PHE A 1 229 ? -1.268 -2.606 -10.898 1.00 91.75 229 PHE A N 1
ATOM 1802 C CA . PHE A 1 229 ? -1.308 -1.662 -12.004 1.00 91.75 229 PHE A CA 1
ATOM 1803 C C . PHE A 1 229 ? -0.078 -1.794 -12.917 1.00 91.75 229 PHE A C 1
ATOM 1805 O O . PHE A 1 229 ? -0.216 -2.009 -14.126 1.00 91.75 229 PHE A O 1
ATOM 1812 N N . LEU A 1 230 ? 1.133 -1.779 -12.346 1.00 93.12 230 LEU A N 1
ATOM 1813 C CA . LEU A 1 230 ? 2.382 -1.982 -13.092 1.00 93.12 230 LEU A CA 1
ATOM 1814 C C . LEU A 1 230 ? 2.406 -3.333 -13.817 1.00 93.12 230 LEU A C 1
ATOM 1816 O O . LEU A 1 230 ? 2.833 -3.417 -14.973 1.00 93.12 230 LEU A O 1
ATOM 1820 N N . ARG A 1 231 ? 1.887 -4.395 -13.189 1.00 92.25 231 ARG A N 1
ATOM 1821 C CA . ARG A 1 231 ? 1.781 -5.722 -13.811 1.00 92.25 231 ARG A CA 1
ATOM 1822 C C . ARG A 1 231 ? 0.863 -5.721 -15.032 1.00 92.25 231 ARG A C 1
ATOM 1824 O O . ARG A 1 231 ? 1.128 -6.466 -15.972 1.00 92.25 231 ARG A O 1
ATOM 1831 N N . GLY A 1 232 ? -0.184 -4.896 -15.036 1.00 92.69 232 GLY A N 1
ATOM 1832 C CA . GLY A 1 232 ? -1.081 -4.724 -16.183 1.00 92.69 232 GLY A CA 1
ATOM 1833 C C . GLY A 1 232 ? -0.405 -4.065 -17.392 1.00 92.69 232 GLY A C 1
ATOM 1834 O O . GLY A 1 232 ? -0.714 -4.398 -18.539 1.00 92.69 232 GLY A O 1
ATOM 1835 N N . LEU A 1 233 ? 0.553 -3.166 -17.148 1.00 93.31 233 LEU A N 1
ATOM 1836 C CA . LEU A 1 233 ? 1.353 -2.524 -18.197 1.00 93.31 233 LEU A CA 1
ATOM 1837 C C . LEU A 1 233 ? 2.476 -3.435 -18.714 1.00 93.31 233 LEU A C 1
ATOM 1839 O O . LEU A 1 233 ? 2.830 -3.390 -19.898 1.00 93.31 233 LEU A O 1
ATOM 1843 N N . TYR A 1 234 ? 3.026 -4.274 -17.837 1.00 93.00 234 TYR A N 1
ATOM 1844 C CA . TYR A 1 234 ? 4.129 -5.167 -18.155 1.00 93.00 234 TYR A CA 1
ATOM 1845 C C . TYR A 1 234 ? 3.743 -6.255 -19.172 1.00 93.00 234 TYR A C 1
ATOM 1847 O O . TYR A 1 234 ? 2.670 -6.854 -19.130 1.00 93.00 234 TYR A O 1
ATOM 1855 N N . PHE A 1 235 ? 4.668 -6.581 -20.078 1.00 92.25 235 PHE A N 1
ATOM 1856 C CA . PHE A 1 235 ? 4.555 -7.747 -20.955 1.00 92.25 235 PHE A CA 1
ATOM 1857 C C . PHE A 1 235 ? 5.890 -8.487 -21.034 1.00 92.25 235 PHE A C 1
ATOM 1859 O O . PHE A 1 235 ? 6.953 -7.875 -21.077 1.00 92.25 235 PHE A O 1
ATOM 1866 N N . ARG A 1 236 ? 5.850 -9.822 -21.112 1.00 90.19 236 ARG A N 1
ATOM 1867 C CA . ARG A 1 236 ? 7.034 -10.698 -20.975 1.00 90.19 236 ARG A CA 1
ATOM 1868 C C . ARG A 1 236 ? 8.206 -10.348 -21.901 1.00 90.19 236 ARG A C 1
ATOM 1870 O O . ARG A 1 236 ? 9.360 -10.523 -21.529 1.00 90.19 236 ARG A O 1
ATOM 1877 N N . SER A 1 237 ? 7.933 -9.869 -23.115 1.00 89.94 237 SER A N 1
ATOM 1878 C CA . SER A 1 237 ? 8.974 -9.490 -24.080 1.00 89.94 237 SER A CA 1
ATOM 1879 C C . SER A 1 237 ? 9.493 -8.053 -23.917 1.00 89.94 237 SER A C 1
ATOM 1881 O O . SER A 1 237 ? 10.339 -7.637 -24.706 1.00 89.94 237 SER A O 1
ATOM 1883 N N . MET A 1 238 ? 9.002 -7.281 -22.941 1.00 90.94 238 MET A N 1
ATOM 1884 C CA . MET A 1 238 ? 9.364 -5.874 -22.733 1.00 90.94 238 MET A CA 1
ATOM 1885 C C . MET A 1 238 ? 10.881 -5.673 -22.563 1.00 90.94 238 MET A C 1
ATOM 1887 O O . MET A 1 238 ? 11.449 -4.900 -23.337 1.00 90.94 238 MET A O 1
ATOM 1891 N N . PRO A 1 239 ? 11.589 -6.410 -21.682 1.00 89.12 239 PRO A N 1
ATOM 1892 C CA . PRO A 1 239 ? 13.023 -6.189 -21.498 1.00 89.12 239 PRO A CA 1
ATOM 1893 C C . PRO A 1 239 ? 13.896 -6.921 -22.534 1.00 89.12 239 PRO A C 1
ATOM 1895 O O . PRO A 1 239 ? 15.087 -6.639 -22.668 1.00 89.12 239 PRO A O 1
ATOM 1898 N N . ALA A 1 240 ? 13.326 -7.861 -23.299 1.00 88.62 240 ALA A N 1
ATOM 1899 C CA . ALA A 1 240 ? 14.085 -8.798 -24.131 1.00 88.62 240 ALA A CA 1
ATOM 1900 C C . ALA A 1 240 ? 14.981 -8.100 -25.164 1.00 88.62 240 ALA A C 1
ATOM 1902 O O . ALA A 1 240 ? 16.115 -8.522 -25.396 1.00 88.62 240 ALA A O 1
ATOM 1903 N N . ARG A 1 241 ? 14.498 -7.010 -25.777 1.00 88.31 241 ARG A N 1
ATOM 1904 C CA . ARG A 1 241 ? 15.301 -6.282 -26.763 1.00 88.31 241 ARG A CA 1
ATOM 1905 C C . ARG A 1 241 ? 16.462 -5.533 -26.113 1.00 88.31 241 ARG A C 1
ATOM 1907 O O . ARG A 1 241 ? 17.551 -5.559 -26.676 1.00 88.31 241 ARG A O 1
ATOM 1914 N N . HIS A 1 242 ? 16.253 -4.896 -24.961 1.00 87.88 242 HIS A N 1
ATOM 1915 C CA . HIS A 1 242 ? 17.320 -4.195 -24.237 1.00 87.88 242 HIS A CA 1
ATOM 1916 C C . HIS A 1 242 ? 18.440 -5.158 -23.826 1.00 87.88 242 HIS A C 1
ATOM 1918 O O . HIS A 1 242 ? 19.610 -4.887 -24.103 1.00 87.88 242 HIS A O 1
ATOM 1924 N N . TYR A 1 243 ? 18.094 -6.331 -23.285 1.00 87.19 243 TYR A N 1
ATOM 1925 C CA . TYR A 1 243 ? 19.081 -7.365 -22.953 1.00 87.19 243 TYR A CA 1
ATOM 1926 C C . TYR A 1 243 ? 19.783 -7.944 -24.185 1.00 87.19 243 TYR A C 1
ATOM 1928 O O . TYR A 1 243 ? 20.981 -8.203 -24.141 1.00 87.19 243 TYR A O 1
ATOM 1936 N N . GLY A 1 244 ? 19.070 -8.099 -25.304 1.00 85.38 244 GLY A N 1
ATOM 1937 C CA . GLY A 1 244 ? 19.646 -8.591 -26.558 1.00 85.38 244 GLY A CA 1
ATOM 1938 C C . GLY A 1 244 ? 20.562 -7.595 -27.283 1.00 85.38 244 GLY A C 1
ATOM 1939 O O . GLY A 1 244 ? 21.196 -7.962 -28.273 1.00 85.38 244 GLY A O 1
ATOM 1940 N N . ILE A 1 245 ? 20.630 -6.332 -26.849 1.00 87.12 245 ILE A N 1
ATOM 1941 C CA . ILE A 1 245 ? 21.585 -5.354 -27.378 1.00 87.12 245 ILE A CA 1
ATOM 1942 C C . ILE A 1 245 ? 22.909 -5.511 -26.625 1.00 87.12 245 ILE A C 1
ATOM 1944 O O . ILE A 1 245 ? 22.955 -5.370 -25.402 1.00 87.12 245 ILE A O 1
ATOM 1948 N N . ALA A 1 246 ? 23.988 -5.750 -27.374 1.00 85.75 246 ALA A N 1
ATOM 1949 C CA . ALA A 1 246 ? 25.336 -5.865 -26.827 1.00 85.75 246 ALA A CA 1
ATOM 1950 C C . ALA A 1 246 ? 25.727 -4.628 -26.006 1.00 85.75 246 ALA A C 1
ATOM 1952 O O . ALA A 1 246 ? 25.407 -3.499 -26.393 1.00 85.75 246 ALA A O 1
ATOM 1953 N N . GLU A 1 247 ? 26.443 -4.851 -24.905 1.00 84.94 247 GLU A N 1
ATOM 1954 C CA . GLU A 1 247 ? 27.011 -3.773 -24.099 1.00 84.94 247 GLU A CA 1
ATOM 1955 C C . GLU A 1 247 ? 28.084 -3.015 -24.878 1.00 84.94 247 GLU A C 1
ATOM 1957 O O . GLU A 1 247 ? 28.868 -3.586 -25.644 1.00 84.94 247 GLU A O 1
ATOM 1962 N N . ALA A 1 248 ? 28.129 -1.704 -24.671 1.00 82.75 248 ALA A N 1
ATOM 1963 C CA . ALA A 1 248 ? 29.156 -0.879 -25.274 1.00 82.75 248 ALA A CA 1
ATOM 1964 C C . ALA A 1 248 ? 30.524 -1.169 -24.648 1.00 82.75 248 ALA A C 1
ATOM 1966 O O . ALA A 1 248 ? 30.675 -1.250 -23.429 1.00 82.75 248 ALA A O 1
ATOM 1967 N N . HIS A 1 249 ? 31.562 -1.237 -25.478 1.00 77.81 249 HIS A N 1
ATOM 1968 C CA . HIS A 1 249 ? 32.925 -1.283 -24.970 1.00 77.81 249 HIS A CA 1
ATOM 1969 C C . HIS A 1 249 ? 33.279 0.051 -24.283 1.00 77.81 249 HIS A C 1
ATOM 1971 O O . HIS A 1 249 ? 33.030 1.127 -24.832 1.00 77.81 249 HIS A O 1
ATOM 1977 N N . LYS A 1 250 ? 33.904 -0.014 -23.094 1.00 66.69 250 LYS A N 1
ATOM 1978 C CA . LYS A 1 250 ? 34.064 1.099 -22.124 1.00 66.69 250 LYS A CA 1
ATOM 1979 C C . LYS A 1 250 ? 34.655 2.407 -22.674 1.00 66.69 250 LYS A C 1
ATOM 1981 O O . LYS A 1 250 ? 34.550 3.444 -22.026 1.00 66.69 250 LYS A O 1
ATOM 1986 N N . LYS A 1 251 ? 35.339 2.372 -23.819 1.00 71.81 251 LYS A N 1
ATOM 1987 C CA . LYS A 1 251 ? 35.998 3.542 -24.429 1.00 71.81 251 LYS A CA 1
ATOM 1988 C C . LYS A 1 251 ? 35.311 4.049 -25.703 1.00 71.81 251 LYS A C 1
ATOM 1990 O O . LYS A 1 251 ? 35.591 5.165 -26.117 1.00 71.81 251 LYS A O 1
ATOM 1995 N N . THR A 1 252 ? 34.418 3.269 -26.311 1.00 77.62 252 THR A N 1
ATOM 1996 C CA . THR A 1 252 ? 33.992 3.478 -27.706 1.00 77.62 252 THR A CA 1
ATOM 1997 C C . THR A 1 252 ? 33.026 4.646 -27.889 1.00 77.62 252 THR A C 1
ATOM 1999 O O . THR A 1 252 ? 33.036 5.272 -28.943 1.00 77.62 252 THR A O 1
ATOM 2002 N N . PHE A 1 253 ? 32.224 4.979 -26.874 1.00 83.62 253 PHE A N 1
ATOM 2003 C CA . PHE A 1 253 ? 31.206 6.035 -26.967 1.00 83.62 253 PHE A CA 1
ATOM 2004 C C . PHE A 1 253 ? 31.477 7.253 -26.082 1.00 83.62 253 PHE A C 1
ATOM 2006 O O . PHE A 1 253 ? 30.650 8.152 -26.024 1.00 83.62 253 PHE A O 1
ATOM 2013 N N . LYS A 1 254 ? 32.645 7.341 -25.428 1.00 80.81 254 LYS A N 1
ATOM 2014 C CA . LYS A 1 254 ? 32.977 8.481 -24.550 1.00 80.81 254 LYS A CA 1
ATOM 2015 C C . LYS A 1 254 ? 32.964 9.831 -25.271 1.00 80.81 254 LYS A C 1
ATOM 2017 O O . LYS A 1 254 ? 32.674 10.844 -24.647 1.00 80.81 254 LYS A O 1
ATOM 2022 N N . TRP A 1 255 ? 33.251 9.827 -26.572 1.00 84.12 255 TRP A N 1
ATOM 2023 C CA . TRP A 1 255 ? 33.227 11.020 -27.416 1.00 84.12 255 TRP A CA 1
ATOM 2024 C C . TRP A 1 255 ? 31.862 11.722 -27.419 1.00 84.12 255 TRP A C 1
ATOM 2026 O O . TRP A 1 255 ? 31.824 12.928 -27.634 1.00 84.12 255 TRP A O 1
ATOM 2036 N N . VAL A 1 256 ? 30.766 11.002 -27.130 1.00 86.12 256 VAL A N 1
ATOM 2037 C CA . VAL A 1 256 ? 29.406 11.554 -27.210 1.00 86.12 256 VAL A CA 1
ATOM 2038 C C . VAL A 1 256 ? 29.135 12.657 -26.177 1.00 86.12 256 VAL A C 1
ATOM 2040 O O . VAL A 1 256 ? 28.301 13.531 -26.393 1.00 86.12 256 VAL A O 1
ATOM 2043 N N . PHE A 1 257 ? 29.870 12.632 -25.061 1.00 85.69 257 PHE A N 1
ATOM 2044 C CA . PHE A 1 257 ? 29.786 13.632 -23.994 1.00 85.69 257 PHE A CA 1
ATOM 2045 C C . PHE A 1 257 ? 30.872 14.715 -24.098 1.00 85.69 257 PHE A C 1
ATOM 2047 O O . PHE A 1 257 ? 31.021 15.532 -23.190 1.00 85.69 257 PHE A O 1
ATOM 2054 N N . GLY A 1 258 ? 31.680 14.703 -25.163 1.00 78.69 258 GLY A N 1
ATOM 2055 C CA . GLY A 1 258 ? 32.680 15.739 -25.397 1.00 78.69 258 GLY A CA 1
ATOM 2056 C C . GLY A 1 258 ? 32.017 17.061 -25.780 1.00 78.69 258 GLY A C 1
ATOM 2057 O O . GLY A 1 258 ? 31.144 17.080 -26.640 1.00 78.69 258 GLY A O 1
ATOM 2058 N N . ARG A 1 259 ? 32.458 18.170 -25.174 1.00 70.25 259 ARG A N 1
ATOM 2059 C CA . ARG A 1 259 ? 32.055 19.525 -25.582 1.00 70.25 259 ARG A CA 1
ATOM 2060 C C . ARG A 1 259 ? 32.947 20.043 -26.709 1.00 70.25 259 ARG A C 1
ATOM 2062 O O . ARG A 1 259 ? 34.154 19.763 -26.742 1.00 70.25 259 ARG A O 1
ATOM 2069 N N . ALA A 1 260 ? 32.355 20.814 -27.621 1.00 55.16 260 ALA A N 1
ATOM 2070 C CA . ALA A 1 260 ? 33.084 21.472 -28.701 1.00 55.16 260 ALA A CA 1
ATOM 2071 C C . ALA A 1 260 ? 34.135 22.425 -28.104 1.00 55.16 260 ALA A C 1
ATOM 2073 O O . ALA A 1 260 ? 33.800 23.295 -27.307 1.00 55.16 260 ALA A O 1
ATOM 2074 N N . GLY A 1 261 ? 35.414 22.225 -28.449 1.00 55.53 261 GLY A N 1
ATOM 2075 C CA . GLY A 1 261 ? 36.531 23.059 -27.975 1.00 55.53 261 GLY A CA 1
ATOM 2076 C C . GLY A 1 261 ? 37.575 22.363 -27.089 1.00 55.53 261 GLY A C 1
ATOM 2077 O O . GLY A 1 261 ? 38.586 22.977 -26.758 1.00 55.53 261 GLY A O 1
ATOM 2078 N N . SER A 1 262 ? 37.398 21.083 -26.739 1.00 51.88 262 SER A N 1
ATOM 2079 C CA . SER A 1 262 ? 38.472 20.293 -26.111 1.00 51.88 262 SER A CA 1
ATOM 2080 C C . SER A 1 262 ? 39.555 19.945 -27.150 1.00 51.88 262 SER A C 1
ATOM 2082 O O . SER A 1 262 ? 39.282 19.321 -28.173 1.00 51.88 262 SER A O 1
ATOM 2084 N N . GLN A 1 263 ? 40.779 20.438 -26.939 1.00 42.59 263 GLN A N 1
ATOM 2085 C CA . GLN A 1 263 ? 41.856 20.437 -27.936 1.00 42.59 263 GLN A CA 1
ATOM 2086 C C . GLN A 1 263 ? 42.284 19.019 -28.362 1.00 42.59 263 GLN A C 1
ATOM 2088 O O . GLN A 1 263 ? 42.726 18.217 -27.542 1.00 42.59 263 GLN A O 1
ATOM 2093 N N . GLY A 1 264 ? 42.207 18.742 -29.668 1.00 44.72 264 GLY A N 1
ATOM 2094 C CA . GLY A 1 264 ? 42.764 17.549 -30.314 1.00 44.72 264 GLY A CA 1
ATOM 2095 C C . GLY A 1 264 ? 42.082 17.233 -31.650 1.00 44.72 264 GLY A C 1
ATOM 2096 O O . GLY A 1 264 ? 40.872 17.382 -31.783 1.00 44.72 264 GLY A O 1
ATOM 2097 N N . ALA A 1 265 ? 42.849 16.775 -32.646 1.00 42.12 265 ALA A N 1
ATOM 2098 C CA . ALA A 1 265 ? 42.467 16.587 -34.058 1.00 42.12 265 ALA A CA 1
ATOM 2099 C C . ALA A 1 265 ? 41.344 15.552 -34.357 1.00 42.12 265 ALA A C 1
ATOM 2101 O O . ALA A 1 265 ? 41.148 15.163 -35.504 1.00 42.12 265 ALA A O 1
ATOM 2102 N N . ALA A 1 266 ? 40.563 15.138 -33.355 1.00 44.47 266 ALA A N 1
ATOM 2103 C CA . ALA A 1 266 ? 39.324 14.365 -33.497 1.00 44.47 266 ALA A CA 1
ATOM 2104 C C . ALA A 1 266 ? 38.066 15.268 -33.545 1.00 44.47 266 ALA A C 1
ATOM 2106 O O . ALA A 1 266 ? 36.951 14.818 -33.287 1.00 44.47 266 ALA A O 1
ATOM 2107 N N . ALA A 1 267 ? 38.240 16.547 -33.890 1.00 43.19 267 ALA A N 1
ATOM 2108 C CA . ALA A 1 267 ? 37.226 17.605 -33.888 1.00 43.19 267 ALA A CA 1
ATOM 2109 C C . ALA A 1 267 ? 36.109 17.472 -34.954 1.00 43.19 267 ALA A C 1
ATOM 2111 O O . ALA A 1 267 ? 35.349 18.412 -35.158 1.00 43.19 267 ALA A O 1
ATOM 2112 N N . ILE A 1 268 ? 35.982 16.330 -35.640 1.00 47.00 268 ILE A N 1
ATOM 2113 C CA . ILE A 1 268 ? 35.041 16.158 -36.767 1.00 47.00 268 ILE A CA 1
ATOM 2114 C C . ILE A 1 268 ? 33.713 15.496 -36.334 1.00 47.00 268 ILE A C 1
ATOM 2116 O O . ILE A 1 268 ? 32.742 15.520 -37.080 1.00 47.00 268 ILE A O 1
ATOM 2120 N N . HIS A 1 269 ? 33.608 14.970 -35.109 1.00 49.22 269 HIS A N 1
ATOM 2121 C CA . HIS A 1 269 ? 32.366 14.358 -34.601 1.00 49.22 269 HIS A CA 1
ATOM 2122 C C . HIS A 1 269 ? 32.100 14.677 -33.121 1.00 49.22 269 HIS A C 1
ATOM 2124 O O . HIS A 1 269 ? 31.698 13.812 -32.346 1.00 49.22 269 HIS A O 1
ATOM 2130 N N . VAL A 1 270 ? 32.328 15.925 -32.704 1.00 52.28 270 VAL A N 1
ATOM 2131 C CA . VAL A 1 270 ? 31.897 16.361 -31.370 1.00 52.28 270 VAL A CA 1
ATOM 2132 C C . VAL A 1 270 ? 30.377 16.513 -31.399 1.00 52.28 270 VAL A C 1
ATOM 2134 O O . VAL A 1 270 ? 29.850 17.442 -32.005 1.00 52.28 270 VAL A O 1
ATOM 2137 N N . SER A 1 271 ? 29.657 15.546 -30.835 1.00 60.00 271 SER A N 1
ATOM 2138 C CA . SER A 1 271 ? 28.201 15.606 -30.756 1.00 60.00 271 SER A CA 1
ATOM 2139 C C . SER A 1 271 ? 27.781 16.682 -29.765 1.00 60.00 271 SER A C 1
ATOM 2141 O O . SER A 1 271 ? 28.103 16.599 -28.585 1.00 60.00 271 SER A O 1
ATOM 2143 N N . ASN A 1 272 ? 26.955 17.615 -30.228 1.00 79.25 272 ASN A N 1
ATOM 2144 C CA . ASN A 1 272 ? 26.151 18.559 -29.439 1.00 79.25 272 ASN A CA 1
ATOM 2145 C C . ASN A 1 272 ? 25.117 17.878 -28.511 1.00 79.25 272 ASN A C 1
ATOM 2147 O O . ASN A 1 272 ? 24.090 18.464 -28.175 1.00 79.25 272 ASN A O 1
ATOM 2151 N N . PHE A 1 273 ? 25.333 16.611 -28.155 1.00 87.44 273 PHE A N 1
ATOM 2152 C CA . PHE A 1 273 ? 24.404 15.822 -27.365 1.00 87.44 273 PHE A CA 1
ATOM 2153 C C . PHE A 1 273 ? 24.292 16.381 -25.946 1.00 87.44 273 PHE A C 1
ATOM 2155 O O . PHE A 1 273 ? 23.181 16.517 -25.454 1.00 87.44 273 PHE A O 1
ATOM 2162 N N . THR A 1 274 ? 25.405 16.786 -25.322 1.00 89.19 274 THR A N 1
ATOM 2163 C CA . THR A 1 274 ? 25.382 17.432 -23.996 1.00 89.19 274 THR A CA 1
ATOM 2164 C C . THR A 1 274 ? 24.564 18.712 -24.002 1.00 89.19 274 THR A C 1
ATOM 2166 O O . THR A 1 274 ? 23.697 18.878 -23.155 1.00 89.19 274 THR A O 1
ATOM 2169 N N . ASP A 1 275 ? 24.783 19.565 -25.002 1.00 88.62 275 ASP A N 1
ATOM 2170 C CA . ASP A 1 275 ? 24.103 20.856 -25.112 1.00 88.62 275 ASP A CA 1
ATOM 2171 C C . ASP A 1 275 ? 22.600 20.649 -25.347 1.00 88.62 275 ASP A C 1
ATOM 2173 O O . ASP A 1 275 ? 21.761 21.389 -24.836 1.00 88.62 275 ASP A O 1
ATOM 2177 N N . TRP A 1 276 ? 22.248 19.594 -26.090 1.00 91.06 276 TRP A N 1
ATOM 2178 C CA . TRP A 1 276 ? 20.862 19.194 -26.275 1.00 91.06 276 TRP A CA 1
ATOM 2179 C C . TRP A 1 276 ? 20.221 18.650 -24.988 1.00 91.06 276 TRP A C 1
ATOM 2181 O O . TRP A 1 276 ? 19.066 18.974 -24.735 1.00 91.06 276 TRP A O 1
ATOM 2191 N N . LEU A 1 277 ? 20.942 17.883 -24.161 1.00 91.12 277 LEU A N 1
ATOM 2192 C CA . LEU A 1 277 ? 20.426 17.420 -22.864 1.00 91.12 277 LEU A CA 1
ATOM 2193 C C . LEU A 1 277 ? 20.215 18.573 -21.870 1.00 91.12 277 LEU A C 1
ATOM 2195 O O . LEU A 1 277 ? 19.257 18.538 -21.111 1.00 91.12 277 LEU A O 1
ATOM 2199 N N . GLU A 1 278 ? 21.102 19.573 -21.868 1.00 89.62 278 GLU A N 1
ATOM 2200 C CA . GLU A 1 278 ? 21.090 20.677 -20.893 1.00 89.62 278 GLU A CA 1
ATOM 2201 C C . GLU A 1 278 ? 20.091 21.796 -21.231 1.00 89.62 278 GLU A C 1
ATOM 2203 O O . GLU A 1 278 ? 19.713 22.569 -20.354 1.00 89.62 278 GLU A O 1
ATOM 2208 N N . GLY A 1 279 ? 19.676 21.935 -22.492 1.00 86.75 279 GLY A N 1
ATOM 2209 C CA . GLY A 1 279 ? 18.777 23.024 -22.895 1.00 86.75 279 GLY A CA 1
ATOM 2210 C C . GLY A 1 279 ? 18.173 22.898 -24.291 1.00 86.75 279 GLY A C 1
ATOM 2211 O O . GLY A 1 279 ? 17.601 23.860 -24.815 1.00 86.75 279 GLY A O 1
ATOM 2212 N N . GLY A 1 280 ? 18.308 21.733 -24.924 1.00 86.56 280 GLY A N 1
ATOM 2213 C CA . GLY A 1 280 ? 17.729 21.457 -26.230 1.00 86.56 280 GLY A CA 1
ATOM 2214 C C . GLY A 1 280 ? 16.205 21.348 -26.196 1.00 86.56 280 GLY A C 1
ATOM 2215 O O . GLY A 1 280 ? 15.570 21.229 -25.152 1.00 86.56 280 GLY A O 1
ATOM 2216 N N . LYS A 1 281 ? 15.592 21.380 -27.383 1.00 84.88 281 LYS A N 1
ATOM 2217 C CA . LYS A 1 281 ? 14.155 21.141 -27.580 1.00 84.88 281 LYS A CA 1
ATOM 2218 C C . LYS A 1 281 ? 13.947 20.127 -28.703 1.00 84.88 281 LYS A C 1
ATOM 2220 O O . LYS A 1 281 ? 14.771 20.026 -29.611 1.00 84.88 281 LYS A O 1
ATOM 2225 N N . GLY A 1 282 ? 12.825 19.412 -28.674 1.00 88.38 282 GLY A N 1
ATOM 2226 C CA . GLY A 1 282 ? 12.440 18.474 -29.732 1.00 88.38 282 GLY A CA 1
ATOM 2227 C C . GLY A 1 282 ? 13.196 17.143 -29.686 1.00 88.38 282 GLY A C 1
ATOM 2228 O O . GLY A 1 282 ? 13.595 16.686 -28.622 1.00 88.38 282 GLY A O 1
ATOM 2229 N N . ILE A 1 283 ? 13.352 16.495 -30.844 1.00 90.75 283 ILE A N 1
AT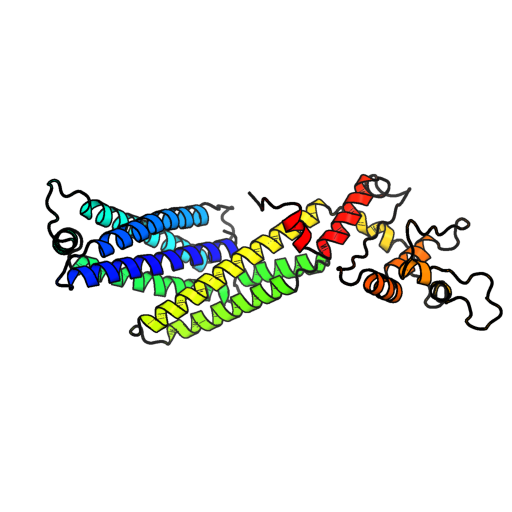OM 2230 C CA . ILE A 1 283 ? 13.897 15.134 -30.963 1.00 90.75 283 ILE A CA 1
ATOM 2231 C C . ILE A 1 283 ? 15.368 15.184 -31.391 1.00 90.75 283 ILE A C 1
ATOM 2233 O O . ILE A 1 283 ? 15.683 15.726 -32.450 1.00 90.75 283 ILE A O 1
ATOM 2237 N N . TYR A 1 284 ? 16.253 14.543 -30.622 1.00 88.94 284 TYR A N 1
ATOM 2238 C CA . TYR A 1 284 ? 17.628 14.277 -31.052 1.00 88.94 284 TYR A CA 1
ATOM 2239 C C . TYR A 1 284 ? 17.695 13.026 -31.928 1.00 88.94 284 TYR A C 1
ATOM 2241 O O . TYR A 1 284 ? 17.365 11.923 -31.487 1.00 88.94 284 TYR A O 1
ATOM 2249 N N . TRP A 1 285 ? 18.138 13.178 -33.175 1.00 88.50 285 TRP A N 1
ATOM 2250 C CA . TRP A 1 285 ? 18.141 12.091 -34.153 1.00 88.50 285 TRP A CA 1
ATOM 2251 C C . TRP A 1 285 ? 19.547 11.530 -34.402 1.00 88.50 285 TRP A C 1
ATOM 2253 O O . TRP A 1 285 ? 20.369 12.150 -35.076 1.00 88.50 285 TRP A O 1
ATOM 2263 N N . ILE A 1 286 ? 19.815 10.310 -33.921 1.00 85.69 286 ILE A N 1
ATOM 2264 C CA . ILE A 1 286 ? 21.068 9.587 -34.198 1.00 85.69 286 ILE A CA 1
ATOM 2265 C C . ILE A 1 286 ? 20.903 8.725 -35.454 1.00 85.69 286 ILE A C 1
ATOM 2267 O O . ILE A 1 286 ? 20.219 7.699 -35.446 1.00 85.69 286 ILE A O 1
ATOM 2271 N N . SER A 1 287 ? 21.580 9.110 -36.538 1.00 85.19 287 SER A N 1
ATOM 2272 C CA . SER A 1 287 ? 21.563 8.388 -37.817 1.00 85.19 287 SER A CA 1
ATOM 2273 C C . SER A 1 287 ? 22.921 7.765 -38.162 1.00 85.19 287 SER A C 1
ATOM 2275 O O . SER A 1 287 ? 23.960 8.142 -37.630 1.00 85.19 287 SER A O 1
ATOM 2277 N N . GLY A 1 288 ? 22.918 6.754 -39.035 1.00 79.69 288 GLY A N 1
ATOM 2278 C CA . GLY A 1 288 ? 24.138 6.089 -39.502 1.00 79.69 288 GLY A CA 1
ATOM 2279 C C . GLY A 1 288 ? 23.850 4.809 -40.288 1.00 79.69 288 GLY A C 1
ATOM 2280 O O . GLY A 1 288 ? 22.728 4.292 -40.242 1.00 79.69 288 GLY A O 1
ATOM 2281 N N . LYS A 1 289 ? 24.868 4.267 -40.976 1.00 78.94 289 LYS A N 1
ATOM 2282 C CA . LYS A 1 289 ? 24.791 3.020 -41.775 1.00 78.94 289 LYS A CA 1
ATOM 2283 C C . LYS A 1 289 ? 24.264 1.830 -40.952 1.00 78.94 289 LYS A C 1
ATOM 2285 O O . LYS A 1 289 ? 24.197 1.905 -39.727 1.00 78.94 289 LYS A O 1
ATOM 2290 N N . ALA A 1 290 ? 23.839 0.733 -41.579 1.00 71.44 290 ALA A N 1
ATOM 2291 C CA . ALA A 1 290 ? 23.473 -0.497 -40.860 1.00 71.44 290 ALA A CA 1
ATOM 2292 C C . ALA A 1 290 ? 24.727 -1.185 -40.275 1.00 71.44 290 ALA A C 1
ATOM 2294 O O . ALA A 1 290 ? 25.779 -1.158 -40.902 1.00 71.44 290 ALA A O 1
ATOM 2295 N N . GLY A 1 291 ? 24.636 -1.749 -39.062 1.00 68.88 291 GLY A N 1
ATOM 2296 C CA . GLY A 1 291 ? 25.758 -2.445 -38.402 1.00 68.88 291 GLY A CA 1
ATOM 2297 C C . GLY A 1 291 ? 26.764 -1.669 -37.510 1.00 68.88 291 GLY A C 1
ATOM 2298 O O . GLY A 1 291 ? 27.518 -2.348 -36.825 1.00 68.88 291 GLY A O 1
ATOM 2299 N N . PRO A 1 292 ? 26.800 -0.323 -37.381 1.00 74.56 292 PRO A N 1
ATOM 2300 C CA . PRO A 1 292 ? 27.836 0.393 -36.622 1.00 74.56 292 PRO A CA 1
ATOM 2301 C C . PRO A 1 292 ? 27.536 0.493 -35.114 1.00 74.56 292 PRO A C 1
ATOM 2303 O O . PRO A 1 292 ? 28.112 1.325 -34.425 1.00 74.56 292 PRO A O 1
ATOM 2306 N N . GLY A 1 293 ? 26.589 -0.297 -34.593 1.00 82.31 293 GLY A N 1
ATOM 2307 C CA . GLY A 1 293 ? 26.263 -0.298 -33.161 1.00 82.31 293 GLY A CA 1
ATOM 2308 C C . GLY A 1 293 ? 25.317 0.812 -32.684 1.00 82.31 293 GLY A C 1
ATOM 2309 O O . GLY A 1 293 ? 25.339 1.146 -31.509 1.00 82.31 293 GLY A O 1
ATOM 2310 N N . LYS A 1 294 ? 24.443 1.374 -33.535 1.00 87.88 294 LYS A N 1
ATOM 2311 C CA . LYS A 1 294 ? 23.487 2.436 -33.127 1.00 87.88 294 LYS A CA 1
ATOM 2312 C C . LYS A 1 294 ? 22.610 2.056 -31.928 1.00 87.88 294 LYS A C 1
ATOM 2314 O O . LYS A 1 294 ? 22.446 2.849 -31.013 1.00 87.88 294 LYS A O 1
ATOM 2319 N N . SER A 1 295 ? 22.054 0.842 -31.915 1.00 87.50 295 SER A N 1
ATOM 2320 C CA . SER A 1 295 ? 21.265 0.367 -30.769 1.00 87.50 295 SER A CA 1
ATOM 2321 C C . SER A 1 295 ? 22.124 0.224 -29.511 1.00 87.50 295 SER A C 1
ATOM 2323 O O . SER A 1 295 ? 21.649 0.530 -28.425 1.00 87.50 295 SER A O 1
ATOM 2325 N N . THR A 1 296 ? 23.389 -0.180 -29.662 1.00 90.31 296 THR A N 1
ATOM 2326 C CA . THR A 1 296 ? 24.380 -0.241 -28.576 1.00 90.31 296 THR A CA 1
ATOM 2327 C C . THR A 1 296 ? 24.719 1.157 -28.055 1.00 90.31 296 THR A C 1
ATOM 2329 O O . THR A 1 296 ? 24.812 1.332 -26.847 1.00 90.31 296 THR A O 1
ATOM 2332 N N . LEU A 1 297 ? 24.816 2.167 -28.928 1.00 89.44 297 LEU A N 1
ATOM 2333 C CA . LEU A 1 297 ? 24.959 3.569 -28.526 1.00 89.44 297 LEU A CA 1
ATOM 2334 C C . LEU A 1 297 ? 23.712 4.074 -27.787 1.00 89.44 297 LEU A C 1
ATOM 2336 O O . LEU A 1 297 ? 23.855 4.649 -26.721 1.00 89.44 297 LEU A O 1
ATOM 2340 N N . MET A 1 298 ? 22.498 3.818 -28.286 1.00 90.69 298 MET A N 1
ATOM 2341 C CA . MET A 1 298 ? 21.265 4.221 -27.588 1.00 90.69 298 MET A CA 1
ATOM 2342 C C . MET A 1 298 ? 21.142 3.567 -26.209 1.00 90.69 298 MET A C 1
ATOM 2344 O O . MET A 1 298 ? 20.805 4.246 -25.245 1.00 90.69 298 MET A O 1
ATOM 2348 N N . LYS A 1 299 ? 21.476 2.274 -26.099 1.00 90.81 299 LYS A N 1
ATOM 2349 C CA . LYS A 1 299 ? 21.526 1.569 -24.812 1.00 90.81 299 LYS A CA 1
ATOM 2350 C C . LYS A 1 299 ? 22.578 2.161 -23.878 1.00 90.81 299 LYS A C 1
ATOM 2352 O O . LYS A 1 299 ? 22.298 2.355 -22.701 1.00 90.81 299 LYS A O 1
ATOM 2357 N N . TYR A 1 300 ? 23.761 2.474 -24.406 1.00 90.31 300 TYR A N 1
ATOM 2358 C CA . TYR A 1 300 ? 24.801 3.164 -23.651 1.00 90.31 300 TYR A CA 1
ATOM 2359 C C . TYR A 1 300 ? 24.288 4.502 -23.124 1.00 90.31 300 TYR A C 1
ATOM 2361 O O . TYR A 1 300 ? 24.354 4.724 -21.927 1.00 90.31 300 TYR A O 1
ATOM 2369 N N . LEU A 1 301 ? 23.715 5.349 -23.982 1.00 91.00 301 LEU A N 1
ATOM 2370 C CA . LEU A 1 301 ? 23.202 6.664 -23.600 1.00 91.00 301 LEU A CA 1
ATOM 2371 C C . LEU A 1 301 ? 22.082 6.584 -22.558 1.00 91.00 301 LEU A C 1
ATOM 2373 O O . LEU A 1 301 ? 22.137 7.323 -21.581 1.00 91.00 301 LEU A O 1
ATOM 2377 N N . GLY A 1 302 ? 21.112 5.683 -22.737 1.00 88.69 302 GLY A N 1
ATOM 2378 C CA . GLY A 1 302 ? 19.978 5.529 -21.820 1.00 88.69 302 GLY A CA 1
ATOM 2379 C C . GLY A 1 302 ? 20.359 5.010 -20.430 1.00 88.69 302 GLY A C 1
ATOM 2380 O O . GLY A 1 302 ? 19.665 5.308 -19.468 1.00 88.69 302 GLY A O 1
ATOM 2381 N N . ASN A 1 303 ? 21.473 4.278 -20.313 1.00 88.31 303 ASN A N 1
ATOM 2382 C CA . ASN A 1 303 ? 21.958 3.731 -19.042 1.00 88.31 303 ASN A CA 1
ATOM 2383 C C . ASN A 1 303 ? 23.125 4.538 -18.430 1.00 88.31 303 ASN A C 1
ATOM 2385 O O . ASN A 1 303 ? 23.637 4.164 -17.374 1.00 88.31 303 ASN A O 1
ATOM 2389 N N . HIS A 1 304 ? 23.626 5.581 -19.100 1.00 90.81 304 HIS A N 1
ATOM 2390 C CA . HIS A 1 304 ? 24.832 6.289 -18.663 1.00 90.81 304 HIS A CA 1
ATOM 2391 C C . HIS A 1 304 ? 24.510 7.356 -17.612 1.00 90.81 304 HIS A C 1
ATOM 2393 O O . HIS A 1 304 ? 23.701 8.244 -17.876 1.00 90.81 304 HIS A O 1
ATOM 2399 N N . SER A 1 305 ? 25.225 7.349 -16.477 1.00 90.31 305 SER A N 1
ATOM 2400 C CA . SER A 1 305 ? 24.989 8.291 -15.366 1.00 90.31 305 SER A CA 1
ATOM 2401 C C . SER A 1 305 ? 25.017 9.751 -15.816 1.00 90.31 305 SER A C 1
ATOM 2403 O O . SER A 1 305 ? 24.136 10.523 -15.464 1.00 90.31 305 SER A O 1
ATOM 2405 N N . ARG A 1 306 ? 25.969 10.111 -16.689 1.00 90.25 306 ARG A N 1
ATOM 2406 C CA . ARG A 1 306 ? 26.078 11.472 -17.230 1.00 90.25 306 ARG A CA 1
ATOM 2407 C C . ARG A 1 306 ? 24.835 11.936 -17.994 1.00 90.25 306 ARG A C 1
ATOM 2409 O O . ARG A 1 306 ? 24.540 13.122 -17.964 1.00 90.25 306 ARG A O 1
ATOM 2416 N N . THR A 1 307 ? 24.125 11.038 -18.680 1.00 91.62 307 THR A N 1
ATOM 2417 C CA . THR A 1 307 ? 22.864 11.394 -19.348 1.00 91.62 307 THR A CA 1
ATOM 2418 C C . THR A 1 307 ? 21.831 11.795 -18.306 1.00 91.62 307 THR A C 1
ATOM 2420 O O . THR A 1 307 ? 21.236 12.860 -18.425 1.00 91.62 307 THR A O 1
ATOM 2423 N N . SER A 1 308 ? 21.669 10.973 -17.264 1.00 90.69 308 SER A N 1
ATOM 2424 C CA . SER A 1 308 ? 20.756 11.253 -16.158 1.00 90.69 308 SER A CA 1
ATOM 2425 C C . SER A 1 308 ? 21.138 12.536 -15.422 1.00 90.69 308 SER A C 1
ATOM 2427 O O . SER A 1 308 ? 20.280 13.379 -15.236 1.00 90.69 308 SER A O 1
ATOM 2429 N N . GLU A 1 309 ? 22.413 12.743 -15.081 1.00 92.06 309 GLU A N 1
ATOM 2430 C CA . GLU A 1 309 ? 22.893 13.966 -14.413 1.00 92.06 309 GLU A CA 1
ATOM 2431 C C . GLU A 1 309 ? 22.508 15.239 -15.181 1.00 92.06 309 GLU A C 1
ATOM 2433 O O . GLU A 1 309 ? 21.993 16.186 -14.593 1.00 92.06 309 GLU A O 1
ATOM 2438 N N . LEU A 1 310 ? 22.750 15.260 -16.497 1.00 92.31 310 LEU A N 1
ATOM 2439 C CA . LEU A 1 310 ? 22.472 16.427 -17.337 1.00 92.31 310 LEU A CA 1
ATOM 2440 C C . LEU A 1 310 ? 20.966 16.660 -17.515 1.00 92.31 310 LEU A C 1
ATOM 2442 O O . LEU A 1 310 ? 20.523 17.802 -17.453 1.00 92.31 310 LEU A O 1
ATOM 2446 N N . LEU A 1 311 ? 20.181 15.592 -17.700 1.00 92.00 311 LEU A N 1
ATOM 2447 C CA . LEU A 1 311 ? 18.721 15.692 -17.812 1.00 92.00 311 LEU A CA 1
ATOM 2448 C C . LEU A 1 311 ? 18.066 16.109 -16.496 1.00 92.00 311 LEU A C 1
ATOM 2450 O O . LEU A 1 311 ? 17.168 16.944 -16.514 1.00 92.00 311 LEU A O 1
ATOM 2454 N N . CYS A 1 312 ? 18.523 15.568 -15.364 1.00 91.31 312 CYS A N 1
ATOM 2455 C CA . CYS A 1 312 ? 18.019 15.948 -14.049 1.00 91.31 312 CYS A CA 1
ATOM 2456 C C . CYS A 1 312 ? 18.299 17.425 -13.770 1.00 91.31 312 CYS A C 1
ATOM 2458 O O . CYS A 1 312 ? 17.388 18.135 -13.364 1.00 91.31 312 CYS A O 1
ATOM 2460 N N . ALA A 1 313 ? 19.513 17.904 -14.069 1.00 92.25 313 ALA A N 1
ATOM 2461 C CA . ALA A 1 313 ? 19.856 19.317 -13.922 1.00 92.25 313 ALA A CA 1
ATOM 2462 C C . ALA A 1 313 ? 19.001 20.228 -14.821 1.00 92.25 313 ALA A C 1
ATOM 2464 O O . ALA A 1 313 ? 18.628 21.323 -14.413 1.00 92.25 313 ALA A O 1
ATOM 2465 N N . TRP A 1 314 ? 18.666 19.782 -16.036 1.00 92.38 314 TRP A N 1
ATOM 2466 C CA . TRP A 1 314 ? 17.762 20.512 -16.929 1.00 92.38 314 TRP A CA 1
ATOM 2467 C C . TRP A 1 314 ? 16.308 20.531 -16.431 1.00 92.38 314 TRP A C 1
ATOM 2469 O O . TRP A 1 314 ? 15.602 21.517 -16.638 1.00 92.38 314 TRP A O 1
ATOM 2479 N N . ALA A 1 315 ? 15.855 19.452 -15.793 1.00 91.94 315 ALA A N 1
ATOM 2480 C CA . ALA A 1 315 ? 14.483 19.319 -15.317 1.00 91.94 315 ALA A CA 1
ATOM 2481 C C . ALA A 1 315 ? 14.193 20.137 -14.046 1.00 91.94 315 ALA A C 1
ATOM 2483 O O . ALA A 1 315 ? 13.023 20.414 -13.774 1.00 91.94 315 ALA A O 1
ATOM 2484 N N . GLU A 1 316 ? 15.215 20.527 -13.275 1.00 90.75 316 GLU A N 1
ATOM 2485 C CA . GLU A 1 316 ? 15.038 21.259 -12.016 1.00 90.75 316 GLU A CA 1
ATOM 2486 C C . GLU A 1 316 ? 14.136 22.503 -12.180 1.00 90.75 316 GLU A C 1
ATOM 2488 O O . GLU A 1 316 ? 14.298 23.282 -13.124 1.00 90.75 316 GLU A O 1
ATOM 2493 N N . PRO A 1 317 ? 13.173 22.728 -11.260 1.00 91.00 317 PRO A N 1
ATOM 2494 C CA . PRO A 1 317 ? 12.958 22.030 -9.984 1.00 91.00 317 PRO A CA 1
ATOM 2495 C C . PRO A 1 317 ? 12.046 20.786 -10.068 1.00 91.00 317 PRO A C 1
ATOM 2497 O O . PRO A 1 317 ? 11.602 20.295 -9.035 1.00 91.00 317 PRO A O 1
ATOM 2500 N N . GLN A 1 318 ? 11.694 20.315 -11.267 1.00 90.12 318 GLN A N 1
ATOM 2501 C CA . GLN A 1 318 ? 10.816 19.154 -11.454 1.00 90.12 318 GLN A CA 1
ATOM 2502 C C . GLN A 1 318 ? 11.585 17.830 -11.332 1.00 90.12 318 GLN A C 1
ATOM 2504 O O . GLN A 1 318 ? 12.791 17.768 -11.573 1.00 90.12 318 GLN A O 1
ATOM 2509 N N . GLU A 1 319 ? 10.870 16.752 -11.003 1.00 86.88 319 GLU A N 1
ATOM 2510 C CA . GLU A 1 319 ? 11.439 15.403 -11.002 1.00 86.88 319 GLU A CA 1
ATOM 2511 C C . GLU A 1 319 ? 11.751 14.931 -12.430 1.00 86.88 319 GLU A C 1
ATOM 2513 O O . GLU A 1 319 ? 10.958 15.093 -13.361 1.00 86.88 319 GLU A O 1
ATOM 2518 N N . CYS A 1 320 ? 12.923 14.319 -12.609 1.00 90.38 320 CYS A N 1
ATOM 2519 C CA . CYS A 1 320 ? 13.375 13.809 -13.897 1.00 90.38 320 CYS A CA 1
ATOM 2520 C C . CYS A 1 320 ? 13.217 12.291 -13.973 1.00 90.38 320 CYS A C 1
ATOM 2522 O O . CYS A 1 320 ? 13.812 11.550 -13.192 1.00 90.38 320 CYS A O 1
ATOM 2524 N N . ILE A 1 321 ? 12.493 11.829 -14.991 1.00 90.12 321 ILE A N 1
ATOM 2525 C CA . ILE A 1 321 ? 12.376 10.413 -15.342 1.00 90.12 321 ILE A CA 1
ATOM 2526 C C . ILE A 1 321 ? 13.041 10.163 -16.685 1.00 90.12 321 ILE A C 1
ATOM 2528 O O . ILE A 1 321 ? 12.799 10.871 -17.664 1.00 90.12 321 ILE A O 1
ATOM 2532 N N . VAL A 1 322 ? 13.787 9.064 -16.765 1.00 89.50 322 VAL A N 1
ATOM 2533 C CA . VAL A 1 322 ? 14.240 8.513 -18.042 1.00 89.50 322 VAL A CA 1
ATOM 2534 C C . VAL A 1 322 ? 13.452 7.240 -18.331 1.00 89.50 322 VAL A C 1
ATOM 2536 O O . VAL A 1 322 ? 13.586 6.238 -17.635 1.00 89.50 322 VAL A O 1
ATOM 2539 N N . ALA A 1 323 ? 12.635 7.270 -19.384 1.00 92.44 323 ALA A N 1
ATOM 2540 C CA . ALA A 1 323 ? 11.885 6.115 -19.869 1.00 92.44 323 ALA A CA 1
ATOM 2541 C C . ALA A 1 323 ? 12.419 5.676 -21.236 1.00 92.44 323 ALA A C 1
ATOM 2543 O O . ALA A 1 323 ? 12.727 6.500 -22.098 1.00 92.44 323 ALA A O 1
ATOM 2544 N N . SER A 1 324 ? 12.538 4.365 -21.447 1.00 91.38 324 SER A N 1
ATOM 2545 C CA . SER A 1 324 ? 13.144 3.807 -22.657 1.00 91.38 324 SER A CA 1
ATOM 2546 C C . SER A 1 324 ? 12.279 2.723 -23.288 1.00 91.38 324 SER A C 1
ATOM 2548 O O . SER A 1 324 ? 11.710 1.875 -22.608 1.00 91.38 324 SER A O 1
ATOM 2550 N N . HIS A 1 325 ? 12.249 2.695 -24.620 1.00 92.44 325 HIS A N 1
ATOM 2551 C CA . HIS A 1 325 ? 11.663 1.603 -25.391 1.00 92.44 325 HIS A CA 1
ATOM 2552 C C . HIS A 1 325 ? 12.548 1.266 -26.590 1.00 92.44 325 HIS A C 1
ATOM 2554 O O . HIS A 1 325 ? 13.039 2.150 -27.292 1.00 92.44 325 HIS A O 1
ATOM 2560 N N . TYR A 1 326 ? 12.725 -0.028 -26.848 1.00 90.75 326 TYR A N 1
ATOM 2561 C CA . TYR A 1 326 ? 13.561 -0.520 -27.937 1.00 90.75 326 TYR A CA 1
ATOM 2562 C C . TYR A 1 326 ? 12.715 -1.327 -28.911 1.00 90.75 326 TYR A C 1
ATOM 2564 O O . TYR A 1 326 ? 12.436 -2.505 -28.679 1.00 90.75 326 TYR A O 1
ATOM 2572 N N . PHE A 1 327 ? 12.358 -0.700 -30.031 1.00 90.38 327 PHE A N 1
ATOM 2573 C CA . PHE A 1 327 ? 11.656 -1.385 -31.108 1.00 90.38 327 PHE A CA 1
ATOM 2574 C C . PHE A 1 327 ? 12.471 -2.562 -31.643 1.00 90.38 327 PHE A C 1
ATOM 2576 O O . PHE A 1 327 ? 13.694 -2.482 -31.827 1.00 90.38 327 PHE A O 1
ATOM 2583 N N . TRP A 1 328 ? 11.777 -3.658 -31.949 1.00 88.75 328 TRP A N 1
ATOM 2584 C CA . TRP A 1 328 ? 12.400 -4.825 -32.558 1.00 88.75 328 TRP A CA 1
ATOM 2585 C C . TRP A 1 328 ? 11.531 -5.420 -33.659 1.00 88.75 328 TRP A C 1
ATOM 2587 O O . TRP A 1 328 ? 10.586 -6.158 -33.399 1.00 88.75 328 TRP A O 1
ATOM 2597 N N . SER A 1 329 ? 11.899 -5.149 -34.913 1.00 83.06 329 SER A N 1
ATOM 2598 C CA . SER A 1 329 ? 11.172 -5.602 -36.107 1.00 83.06 329 SER A CA 1
ATOM 2599 C C . SER A 1 329 ? 11.075 -7.124 -36.256 1.00 83.06 329 SER A C 1
ATOM 2601 O O . SER A 1 329 ? 10.151 -7.600 -36.909 1.00 83.06 329 SER A O 1
ATOM 2603 N N . ALA A 1 330 ? 11.957 -7.901 -35.620 1.00 86.00 330 ALA A N 1
ATOM 2604 C CA . ALA A 1 330 ? 11.873 -9.366 -35.566 1.00 86.00 330 ALA A CA 1
ATOM 2605 C C . ALA A 1 330 ? 11.185 -9.899 -34.290 1.00 86.00 330 ALA A C 1
ATOM 2607 O O . ALA A 1 330 ? 11.003 -11.101 -34.155 1.00 86.00 330 ALA A O 1
ATOM 2608 N N . GLY A 1 331 ? 10.779 -9.015 -33.373 1.00 87.56 331 GLY A N 1
ATOM 2609 C CA . GLY A 1 331 ? 10.160 -9.365 -32.095 1.00 87.56 331 GLY A CA 1
ATOM 2610 C C . GLY A 1 331 ? 8.669 -9.709 -32.150 1.00 87.56 331 GLY A C 1
ATOM 2611 O O . GLY A 1 331 ? 8.116 -10.051 -33.197 1.00 87.56 331 GLY A O 1
ATOM 2612 N N . THR A 1 332 ? 8.003 -9.586 -31.003 1.00 90.94 332 THR A N 1
ATOM 2613 C CA . THR A 1 332 ? 6.551 -9.766 -30.845 1.00 90.94 332 THR A CA 1
ATOM 2614 C C . THR A 1 332 ? 5.758 -8.596 -31.441 1.00 90.94 332 THR A C 1
ATOM 2616 O O . THR A 1 332 ? 6.323 -7.553 -31.775 1.00 90.94 332 THR A O 1
ATOM 2619 N N . LEU A 1 333 ? 4.430 -8.742 -31.559 1.00 91.75 333 LEU A N 1
ATOM 2620 C CA . LEU A 1 333 ? 3.545 -7.658 -32.018 1.00 91.75 333 LEU A CA 1
ATOM 2621 C C . LEU A 1 333 ? 3.682 -6.404 -31.143 1.00 91.75 333 LEU A C 1
ATOM 2623 O O . LEU A 1 333 ? 3.828 -5.301 -31.666 1.00 91.75 333 LEU A O 1
ATOM 2627 N N . LEU A 1 334 ? 3.724 -6.575 -29.817 1.00 91.38 334 LEU A N 1
ATOM 2628 C CA . LEU A 1 334 ? 3.886 -5.455 -28.890 1.00 91.38 334 LEU A CA 1
ATOM 2629 C C . LEU A 1 334 ? 5.227 -4.737 -29.102 1.00 91.38 334 LEU A C 1
ATOM 2631 O O . LEU A 1 334 ? 5.229 -3.517 -29.206 1.00 91.38 334 LEU A O 1
ATOM 2635 N N . GLN A 1 335 ? 6.334 -5.460 -29.306 1.00 90.00 335 GLN A N 1
ATOM 2636 C CA . GLN A 1 335 ? 7.668 -4.871 -29.540 1.00 90.00 335 GLN A CA 1
ATOM 2637 C C . GLN A 1 335 ? 7.807 -4.055 -30.840 1.00 90.00 335 GLN A C 1
ATOM 2639 O O . GLN A 1 335 ? 8.832 -3.404 -31.047 1.00 90.00 335 GLN A O 1
ATOM 2644 N N . LYS A 1 336 ? 6.820 -4.114 -31.741 1.00 91.88 336 LYS A N 1
ATOM 2645 C CA . LYS A 1 336 ? 6.809 -3.385 -33.024 1.00 91.88 336 LYS A CA 1
ATOM 2646 C C . LYS A 1 336 ? 5.732 -2.309 -33.088 1.00 91.88 336 LYS A C 1
ATOM 2648 O O . LYS A 1 336 ? 5.642 -1.602 -34.085 1.00 91.88 336 LYS A O 1
ATOM 2653 N N . SER A 1 337 ? 4.888 -2.223 -32.065 1.00 93.62 337 SER A N 1
ATOM 2654 C CA . SER A 1 337 ? 3.669 -1.420 -32.088 1.00 93.62 337 SER A CA 1
ATOM 2655 C C . SER A 1 337 ? 3.791 -0.175 -31.219 1.00 93.62 337 SER A C 1
ATOM 2657 O O . SER A 1 337 ? 4.501 -0.166 -30.214 1.00 93.62 337 SER A O 1
ATOM 2659 N N . ILE A 1 338 ? 3.006 0.849 -31.555 1.00 94.56 338 ILE A N 1
ATOM 2660 C CA . ILE A 1 338 ? 2.825 2.037 -30.709 1.00 94.56 338 ILE A CA 1
ATOM 2661 C C . ILE A 1 338 ? 2.243 1.644 -29.344 1.00 94.56 338 ILE A C 1
ATOM 2663 O O . ILE A 1 338 ? 2.620 2.211 -28.327 1.00 94.56 338 ILE A O 1
ATOM 2667 N N . ASN A 1 339 ? 1.373 0.631 -29.292 1.00 94.44 339 ASN A N 1
ATOM 2668 C CA . ASN A 1 339 ? 0.813 0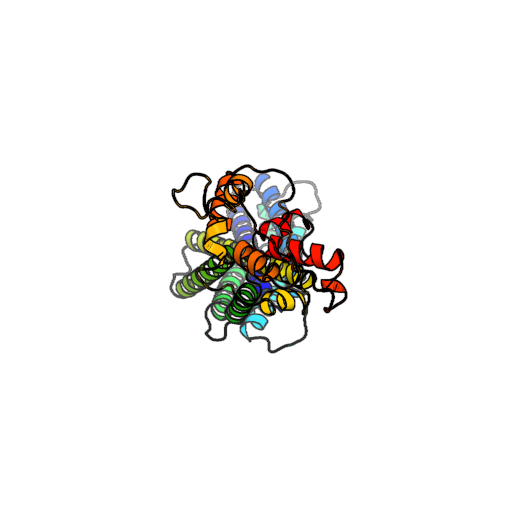.150 -28.031 1.00 94.44 339 ASN A CA 1
ATOM 2669 C C . ASN A 1 339 ? 1.909 -0.362 -27.078 1.00 94.44 339 ASN A C 1
ATOM 2671 O O . ASN A 1 339 ? 1.932 0.011 -25.909 1.00 94.44 339 ASN A O 1
ATOM 2675 N N . GLY A 1 340 ? 2.861 -1.152 -27.585 1.00 94.62 340 GLY A N 1
ATOM 2676 C CA . GLY A 1 340 ? 3.998 -1.605 -26.784 1.00 94.62 340 GLY A CA 1
ATOM 2677 C C . GLY A 1 340 ? 4.941 -0.474 -26.379 1.00 94.62 340 GLY A C 1
ATOM 2678 O O . GLY A 1 340 ? 5.434 -0.504 -25.255 1.00 94.62 340 GLY A O 1
ATOM 2679 N N . LEU A 1 341 ? 5.138 0.537 -27.237 1.00 95.25 341 LEU A N 1
ATOM 2680 C CA . LEU A 1 341 ? 5.850 1.768 -26.871 1.00 95.25 341 LEU A CA 1
ATOM 2681 C C . LEU A 1 341 ? 5.175 2.450 -25.676 1.00 95.25 341 LEU A C 1
ATOM 2683 O O . LEU A 1 341 ? 5.827 2.664 -24.659 1.00 95.25 341 LEU A O 1
ATOM 2687 N N . LEU A 1 342 ? 3.877 2.747 -25.777 1.00 96.06 342 LEU A N 1
ATOM 2688 C CA . LEU A 1 342 ? 3.128 3.427 -24.718 1.00 96.06 342 LEU A CA 1
ATOM 2689 C C . LEU A 1 342 ? 3.144 2.625 -23.415 1.00 96.06 342 LEU A C 1
ATOM 2691 O O . LEU A 1 342 ? 3.445 3.182 -22.367 1.00 96.06 342 LEU A O 1
ATOM 2695 N N . ARG A 1 343 ? 2.905 1.309 -23.476 1.00 95.62 343 ARG A N 1
ATOM 2696 C CA . ARG A 1 343 ? 2.973 0.435 -22.294 1.00 95.62 343 ARG A CA 1
ATOM 2697 C C . ARG A 1 343 ? 4.352 0.439 -21.642 1.00 95.62 343 ARG A C 1
ATOM 2699 O O . ARG A 1 343 ? 4.425 0.516 -20.423 1.00 95.62 343 ARG A O 1
ATOM 2706 N N . SER A 1 344 ? 5.432 0.376 -22.426 1.00 94.81 344 SER A N 1
ATOM 2707 C CA . SER A 1 344 ? 6.798 0.470 -21.894 1.00 94.81 344 SER A CA 1
ATOM 2708 C C . SER A 1 344 ? 7.067 1.816 -21.241 1.00 94.81 344 SER A C 1
ATOM 2710 O O . SER A 1 344 ? 7.570 1.840 -20.128 1.00 94.81 344 SER A O 1
ATOM 2712 N N . LEU A 1 345 ? 6.718 2.923 -21.900 1.00 95.31 345 LEU A N 1
ATOM 2713 C CA . LEU A 1 345 ? 6.963 4.252 -21.345 1.00 95.31 345 LEU A CA 1
ATOM 2714 C C . LEU A 1 345 ? 6.169 4.475 -20.057 1.00 95.31 345 LEU A C 1
ATOM 2716 O O . LEU A 1 345 ? 6.743 4.918 -19.073 1.00 95.31 345 LEU A O 1
ATOM 2720 N N . LEU A 1 346 ? 4.885 4.108 -20.035 1.00 95.69 346 LEU A N 1
ATOM 2721 C CA . LEU A 1 346 ? 4.060 4.208 -18.831 1.00 95.69 346 LEU A CA 1
ATOM 2722 C C . LEU A 1 346 ? 4.596 3.316 -17.707 1.00 95.69 346 LEU A C 1
ATOM 2724 O O . LEU A 1 346 ? 4.709 3.780 -16.580 1.00 95.69 346 LEU A O 1
ATOM 2728 N N . TYR A 1 347 ? 4.983 2.070 -18.003 1.00 95.25 347 TYR A N 1
ATOM 2729 C CA . TYR A 1 347 ? 5.594 1.178 -17.012 1.00 95.25 347 TYR A CA 1
ATOM 2730 C C . TYR A 1 347 ? 6.864 1.791 -16.402 1.00 95.25 347 TYR A C 1
ATOM 2732 O O . TYR A 1 347 ? 7.023 1.804 -15.185 1.00 95.25 347 TYR A O 1
ATOM 2740 N N . GLU A 1 348 ? 7.748 2.336 -17.242 1.00 93.75 348 GLU A N 1
ATOM 2741 C CA . GLU A 1 348 ? 8.987 2.994 -16.816 1.00 93.75 348 GLU A CA 1
ATOM 2742 C C . GLU A 1 348 ? 8.740 4.262 -15.992 1.00 93.75 348 GLU A C 1
ATOM 2744 O O . GLU A 1 348 ? 9.474 4.514 -15.040 1.00 93.75 348 GLU A O 1
ATOM 2749 N N . ILE A 1 349 ? 7.717 5.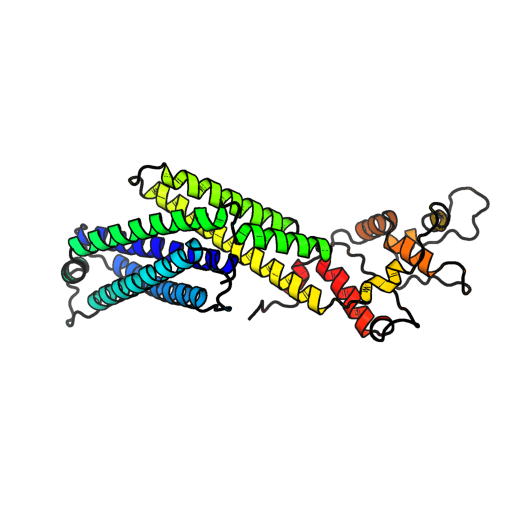044 -16.341 1.00 94.00 349 ILE A N 1
ATOM 2750 C CA . ILE A 1 349 ? 7.346 6.265 -15.621 1.00 94.00 349 ILE A CA 1
ATOM 2751 C C . ILE A 1 349 ? 6.775 5.915 -14.248 1.00 94.00 349 ILE A C 1
ATOM 2753 O O . ILE A 1 349 ? 7.282 6.374 -13.229 1.00 94.00 349 ILE A O 1
ATOM 2757 N N . PHE A 1 350 ? 5.753 5.063 -14.209 1.00 94.25 350 PHE A N 1
ATOM 2758 C CA . PHE A 1 350 ? 5.028 4.763 -12.978 1.00 94.25 350 PHE A CA 1
ATOM 2759 C C . PHE A 1 350 ? 5.847 3.947 -11.977 1.00 94.25 350 PHE A C 1
ATOM 2761 O O . PHE A 1 350 ? 5.642 4.096 -10.779 1.00 94.25 350 PHE A O 1
ATOM 2768 N N . ARG A 1 351 ? 6.808 3.125 -12.422 1.00 92.81 351 ARG A N 1
ATOM 2769 C CA . ARG A 1 351 ? 7.724 2.458 -11.480 1.00 92.81 351 ARG A CA 1
ATOM 2770 C C . ARG A 1 351 ? 8.707 3.438 -10.830 1.00 92.81 351 ARG A C 1
ATOM 2772 O O . ARG A 1 351 ? 9.123 3.215 -9.701 1.00 92.81 351 ARG A O 1
ATOM 2779 N N . GLN A 1 352 ? 9.095 4.508 -11.533 1.00 92.62 352 GLN A N 1
ATOM 2780 C CA . GLN A 1 352 ? 10.024 5.524 -11.019 1.00 92.62 352 GLN A CA 1
ATOM 2781 C C . GLN A 1 352 ? 9.311 6.571 -10.156 1.00 92.62 352 GLN A C 1
ATOM 2783 O O . GLN A 1 352 ? 9.870 7.000 -9.150 1.00 92.62 352 GLN A O 1
ATOM 2788 N N . MET A 1 353 ? 8.073 6.934 -10.506 1.00 91.19 353 MET A N 1
ATOM 2789 C CA . MET A 1 353 ? 7.219 7.844 -9.733 1.00 91.19 353 MET A CA 1
ATOM 2790 C C . MET A 1 353 ? 5.852 7.200 -9.458 1.00 91.19 353 MET A C 1
ATOM 2792 O O . MET A 1 353 ? 4.873 7.498 -10.151 1.00 91.19 353 MET A O 1
ATOM 2796 N N . PRO A 1 354 ? 5.759 6.321 -8.442 1.00 89.44 354 PRO A N 1
ATOM 2797 C CA . PRO A 1 354 ? 4.518 5.615 -8.129 1.00 89.44 354 PRO A CA 1
ATOM 2798 C C . PRO A 1 354 ? 3.344 6.515 -7.759 1.00 89.44 354 PRO A C 1
ATOM 2800 O O . PRO A 1 354 ? 2.209 6.194 -8.094 1.00 89.44 354 PRO A O 1
ATOM 2803 N N . HIS A 1 355 ? 3.608 7.671 -7.141 1.00 86.75 355 HIS A N 1
ATOM 2804 C CA . HIS A 1 355 ? 2.574 8.633 -6.747 1.00 86.75 355 HIS A CA 1
ATOM 2805 C C . HIS A 1 355 ? 1.733 9.133 -7.939 1.00 86.75 355 HIS A C 1
ATOM 2807 O O . HIS A 1 355 ? 0.594 9.553 -7.761 1.00 86.75 355 HIS A O 1
ATOM 2813 N N . LEU A 1 356 ? 2.255 9.067 -9.173 1.00 90.94 356 LEU A N 1
ATOM 2814 C CA . LEU A 1 356 ? 1.485 9.415 -10.369 1.00 90.94 356 LEU A CA 1
ATOM 2815 C C . LEU A 1 356 ? 0.347 8.427 -10.655 1.00 90.94 356 LEU A C 1
ATOM 2817 O O . LEU A 1 356 ? -0.623 8.803 -11.313 1.00 90.94 356 LEU A O 1
ATOM 2821 N N . ILE A 1 357 ? 0.450 7.176 -10.194 1.00 90.88 357 ILE A N 1
ATOM 2822 C CA . ILE A 1 357 ? -0.626 6.186 -10.339 1.00 90.88 357 ILE A CA 1
ATOM 2823 C C . ILE A 1 357 ? -1.868 6.685 -9.595 1.00 90.88 357 ILE A C 1
ATOM 2825 O O . ILE A 1 357 ? -2.960 6.660 -10.159 1.00 90.88 357 ILE A O 1
ATOM 2829 N N . ASP A 1 358 ? -1.677 7.222 -8.391 1.00 84.62 358 ASP A N 1
ATOM 2830 C CA . ASP A 1 358 ? -2.751 7.710 -7.522 1.00 84.62 358 ASP A CA 1
ATOM 2831 C C . ASP A 1 358 ? -3.466 8.936 -8.135 1.00 84.62 358 ASP A C 1
ATOM 2833 O O . ASP A 1 358 ? -4.647 9.170 -7.893 1.00 84.62 358 ASP A O 1
ATOM 2837 N N . ILE A 1 359 ? -2.775 9.699 -8.991 1.00 88.00 359 ILE A N 1
ATOM 2838 C CA . ILE A 1 359 ? -3.342 10.849 -9.719 1.00 88.00 359 ILE A CA 1
ATOM 2839 C C . ILE A 1 359 ? -4.146 10.397 -10.943 1.00 88.00 359 ILE A C 1
ATOM 2841 O O . ILE A 1 359 ? -5.202 10.953 -11.242 1.00 88.00 359 ILE A O 1
ATOM 2845 N N . VAL A 1 360 ? -3.625 9.424 -11.696 1.00 88.00 360 VAL A N 1
ATOM 2846 C CA . VAL A 1 360 ? -4.229 8.971 -12.962 1.00 88.00 360 VAL A CA 1
ATOM 2847 C C . VAL A 1 360 ? -5.383 7.997 -12.717 1.00 88.00 360 VAL A C 1
ATOM 2849 O O . VAL A 1 360 ? -6.289 7.899 -13.546 1.00 88.00 360 VAL A O 1
ATOM 2852 N N . VAL A 1 361 ? -5.373 7.305 -11.578 1.00 84.56 361 VAL A N 1
ATOM 2853 C CA . VAL A 1 361 ? -6.427 6.385 -11.141 1.00 84.56 361 VAL A CA 1
ATOM 2854 C C . VAL A 1 361 ? -6.897 6.788 -9.732 1.00 84.56 361 VAL A C 1
ATOM 2856 O O . VAL A 1 361 ? -6.582 6.105 -8.761 1.00 84.56 361 VAL A O 1
ATOM 2859 N N . PRO A 1 362 ? -7.623 7.919 -9.605 1.00 65.75 362 PRO A N 1
ATOM 2860 C CA . PRO A 1 362 ? -8.010 8.479 -8.306 1.00 65.75 362 PRO A CA 1
ATOM 2861 C C . PRO A 1 362 ? -9.101 7.664 -7.600 1.00 65.75 362 PRO A C 1
ATOM 2863 O O . PRO A 1 362 ? -9.215 7.697 -6.376 1.00 65.75 362 PRO A O 1
ATOM 2866 N N . GLU A 1 363 ? -9.894 6.906 -8.356 1.00 58.12 363 GLU A N 1
ATOM 2867 C CA . GLU A 1 363 ? -10.745 5.860 -7.801 1.00 58.12 363 GLU A CA 1
ATOM 2868 C C . GLU A 1 363 ? -9.851 4.639 -7.552 1.00 58.12 363 GLU A C 1
ATOM 2870 O O . GLU A 1 363 ? -9.600 3.838 -8.454 1.00 58.12 363 GLU A O 1
ATOM 2875 N N . GLY A 1 364 ? -9.291 4.552 -6.339 1.00 51.47 364 GLY A N 1
ATOM 2876 C CA . GLY A 1 364 ? -8.552 3.380 -5.861 1.00 51.47 364 GLY A CA 1
ATOM 2877 C C . GLY A 1 364 ? -9.376 2.082 -5.974 1.00 51.47 364 GLY A C 1
ATOM 2878 O O . GLY A 1 364 ? -10.532 2.111 -6.390 1.00 51.47 364 GLY A O 1
ATOM 2879 N N . PRO A 1 365 ? -8.810 0.915 -5.620 1.00 42.94 365 PRO A N 1
ATOM 2880 C CA . PRO A 1 365 ? -9.408 -0.377 -5.951 1.00 42.94 365 PRO A CA 1
ATOM 2881 C C . PRO A 1 365 ? -10.802 -0.503 -5.325 1.00 42.94 365 PRO A C 1
ATOM 2883 O O . PRO A 1 365 ? -10.909 -0.539 -4.095 1.00 42.94 365 PRO A O 1
ATOM 2886 N N . GLY A 1 366 ? -11.829 -0.541 -6.177 1.00 38.31 366 GLY A N 1
ATOM 2887 C CA . GLY A 1 366 ? -13.181 -0.969 -5.819 1.00 38.31 366 GLY A CA 1
ATOM 2888 C C . GLY A 1 366 ? -13.244 -2.441 -5.448 1.00 38.31 366 GLY A C 1
ATOM 2889 O O . GLY A 1 366 ? -12.358 -3.207 -5.902 1.00 38.31 366 GLY A O 1
#

InterPro domains:
  IPR056884 Nephrocystin 3-like, N-terminal [PF24883] (270-358)

Secondary structure (DSSP, 8-state):
--HHHHHHHHHHHHHHHHHHHHHHHHHHHHHH-S---HHHHHHHHHHHHHHHHHHHHHHHHH----------HHHHHHHHHHHHHHHHHHHHHHHHHHHH---SSS---HHHHHHHHS-HHHHHHHHHHHHHHHHHHHHHHHHHHHSTT-HHHHHHHHHHHHHHHHT-S-HHHHHHHHHHHHHHHHHHHHTTTS-TT-HHHHHHHHHHHHHHHHHHHHHHHHHHHHHHHHHHH--TTTTHHHHHSPPPPTTTTGGGGPPTT-SSS-TT---THHHHHHH--S-------SSS-HHHHHHHHHH-HHHHHHHHHHHTTSPP--------TTS-SGGGSHHHHHHHHHHHHHHH-THHHHHH--S---

Sequence (366 aa):
MDPFTALGLAAAIIQFVEFGAKLVSTSREIYVSSDGRTKEHHTLDEISSDLRFLVDDIDNAADLEGEPRQRIDAEVALWKLAEKCRSTALELQSLLKSLYCTPGGRVASLKQALRAAWGKRKVDDMEARLKEYRQELMTHLVAITSNQQSSVLRELEKLKEATLSMQSNHSEKLEEISAAIQSITFKSSISNELPSDDSVFSHQYFHQIHVKLLSLTTNARDVSFQHTFLRGLYFRSMPARHYGIAEAHKKTFKWVFGRAGSQGAAAIHVSNFTDWLEGGKGIYWISGKAGPGKSTLMKYLGNHSRTSELLCAWAEPQECIVASHYFWSAGTLLQKSINGLLRSLLYEIFRQMPHLIDIVVPEGPG

Foldseek 3Di:
DQLLLLLQLLLLLLVLLLLLLVLLVLLVCLLVDPAQDPVSLVVNVVSLVVLVVSLVSNVVSLPPDDDPDDDDPLSVLSNVLSVVSNVLSVVSNVLSVQLVPDPDDDCPRSNVSSCVSPPPVNSVVSNVSSLVSVLSSLVSLLVQLPDPPRSLVVVLVVLVVLLVVLVFPLVVLSVLLVVLSVVSNVLSVCVVVDDPPPPVVVSVSSVSNSVSSVSNSVSSLLSVQLSVVLVVLDDPCFCVVLVVQDADDPPDQPLQCDDQPPDDPVNPDNHCNLVCLQDNDDDDDDDDDPPPRPVNNVSCLLPPVSSVVNNCNNQPPDDDFRFDAAADPPDDPLSPDPSVVVSRRVSRVCRHPVVVVCVVCVPRDD

Organism: NCBI:txid1209925